Protein AF-A0A3B9IKW4-F1 (afdb_monomer)

Mean predicted aligned error: 6.4 Å

Structure (mmCIF, N/CA/C/O backbone):
data_AF-A0A3B9IKW4-F1
#
_entry.id   AF-A0A3B9IKW4-F1
#
loop_
_atom_site.group_PDB
_atom_site.id
_atom_site.type_symbol
_atom_site.label_atom_id
_atom_site.label_alt_id
_atom_site.label_comp_id
_atom_site.label_asym_id
_atom_site.label_entity_id
_atom_site.label_seq_id
_atom_site.pdbx_PDB_ins_code
_atom_site.Cartn_x
_atom_site.Cartn_y
_atom_site.Cartn_z
_atom_site.occupancy
_atom_site.B_iso_or_equiv
_atom_site.auth_seq_id
_atom_site.auth_comp_id
_atom_site.auth_asym_id
_atom_site.auth_atom_id
_atom_site.pdbx_PDB_model_num
ATOM 1 N N . MET A 1 1 ? -1.382 8.522 -14.557 1.00 82.38 1 MET A N 1
ATOM 2 C CA . MET A 1 1 ? -0.284 9.410 -15.016 1.00 82.38 1 MET A CA 1
ATOM 3 C C . MET A 1 1 ? 1.017 8.641 -15.189 1.00 82.38 1 MET A C 1
ATOM 5 O O . MET A 1 1 ? 1.505 8.602 -16.304 1.00 82.38 1 MET A O 1
ATOM 9 N N . VAL A 1 2 ? 1.542 7.977 -14.151 1.00 86.06 2 VAL A N 1
ATOM 10 C CA . VAL A 1 2 ? 2.792 7.195 -14.266 1.00 86.06 2 VAL A CA 1
ATOM 11 C C . VAL A 1 2 ? 2.681 6.074 -15.303 1.00 86.06 2 VAL A C 1
ATOM 13 O O . VAL A 1 2 ? 3.525 6.001 -16.183 1.00 86.06 2 VAL A O 1
ATOM 16 N N . THR A 1 3 ? 1.592 5.297 -15.309 1.00 85.44 3 THR A N 1
ATOM 17 C CA . THR A 1 3 ? 1.330 4.286 -16.355 1.00 85.44 3 THR A CA 1
ATOM 18 C C . THR A 1 3 ? 1.349 4.873 -17.770 1.00 85.44 3 THR A C 1
ATOM 20 O O . THR A 1 3 ? 1.893 4.260 -18.679 1.00 85.44 3 THR A O 1
ATOM 23 N N . ALA A 1 4 ? 0.823 6.090 -17.958 1.00 87.25 4 ALA A N 1
ATOM 24 C CA . ALA A 1 4 ? 0.865 6.775 -19.252 1.00 87.25 4 ALA A CA 1
ATOM 25 C C . ALA A 1 4 ? 2.285 7.213 -19.632 1.00 87.25 4 ALA A C 1
ATOM 27 O O . ALA A 1 4 ? 2.663 7.090 -20.790 1.00 87.25 4 ALA A O 1
ATOM 28 N N . ALA A 1 5 ? 3.076 7.692 -18.667 1.00 86.00 5 ALA A N 1
ATOM 29 C CA . ALA A 1 5 ? 4.479 8.026 -18.896 1.00 86.00 5 ALA A CA 1
ATOM 30 C C . ALA A 1 5 ? 5.294 6.779 -19.269 1.00 86.00 5 ALA A C 1
ATOM 32 O O . ALA A 1 5 ? 6.077 6.829 -20.210 1.00 86.00 5 ALA A O 1
ATOM 33 N N . VAL A 1 6 ? 5.060 5.652 -18.590 1.00 85.00 6 VAL A N 1
ATOM 34 C CA . VAL A 1 6 ? 5.672 4.358 -18.925 1.00 85.00 6 VAL A CA 1
ATOM 35 C C . VAL A 1 6 ? 5.287 3.924 -20.334 1.00 85.00 6 VAL A C 1
ATOM 37 O O . VAL A 1 6 ? 6.171 3.599 -21.115 1.00 85.00 6 VAL A O 1
ATOM 40 N N . LEU A 1 7 ? 4.001 3.989 -20.691 1.00 86.69 7 LEU A N 1
ATOM 41 C CA . LEU A 1 7 ? 3.537 3.669 -22.041 1.00 86.69 7 LEU A CA 1
ATOM 42 C C . LEU A 1 7 ? 4.181 4.578 -23.100 1.00 86.69 7 LEU A C 1
ATOM 44 O O . LEU A 1 7 ? 4.635 4.094 -24.130 1.00 86.69 7 LEU A O 1
ATOM 48 N N . ALA A 1 8 ? 4.259 5.886 -22.847 1.00 86.19 8 ALA A N 1
ATOM 49 C CA . ALA A 1 8 ? 4.902 6.824 -23.762 1.00 86.19 8 ALA A CA 1
ATOM 50 C C . ALA A 1 8 ? 6.393 6.504 -23.940 1.00 86.19 8 ALA A C 1
ATOM 52 O O . ALA A 1 8 ? 6.876 6.456 -25.066 1.00 86.19 8 ALA A O 1
ATOM 53 N N . LEU A 1 9 ? 7.115 6.229 -22.851 1.00 83.06 9 LEU A N 1
ATOM 54 C CA . LEU A 1 9 ? 8.520 5.823 -22.905 1.00 83.06 9 LEU A CA 1
ATOM 55 C C . LEU A 1 9 ? 8.708 4.490 -23.643 1.00 83.06 9 LEU A C 1
ATOM 57 O O . LEU A 1 9 ? 9.662 4.357 -24.402 1.00 83.06 9 LEU A O 1
ATOM 61 N N . ALA A 1 10 ? 7.785 3.540 -23.481 1.00 82.06 10 ALA A N 1
ATOM 62 C CA . ALA A 1 10 ? 7.791 2.268 -24.200 1.00 82.06 10 ALA A CA 1
ATOM 63 C C . ALA A 1 10 ? 7.685 2.454 -25.717 1.00 82.06 10 ALA A C 1
ATOM 65 O O . ALA A 1 10 ? 8.404 1.817 -26.480 1.00 82.06 10 ALA A O 1
ATOM 66 N N . VAL A 1 11 ? 6.791 3.350 -26.144 1.00 83.31 11 VAL A N 1
ATOM 67 C CA . VAL A 1 11 ? 6.547 3.651 -27.560 1.00 83.31 11 VAL A CA 1
ATOM 68 C C . VAL A 1 11 ? 7.689 4.476 -28.158 1.00 83.31 11 VAL A C 1
ATOM 70 O O . VAL A 1 11 ? 8.085 4.236 -29.295 1.00 83.31 11 VAL A O 1
ATOM 73 N N . LEU A 1 12 ? 8.229 5.441 -27.408 1.00 84.50 12 LEU A N 1
ATOM 74 C CA . LEU A 1 12 ? 9.268 6.361 -27.886 1.00 84.50 12 LEU A CA 1
ATOM 75 C C . LEU A 1 12 ? 10.684 5.771 -27.822 1.00 84.50 12 LEU A C 1
ATOM 77 O O . LEU A 1 12 ? 11.546 6.181 -28.595 1.00 84.50 12 LEU A O 1
ATOM 81 N N . ALA A 1 13 ? 10.937 4.830 -26.911 1.00 79.06 13 ALA A N 1
ATOM 82 C CA . ALA A 1 13 ? 12.242 4.205 -26.709 1.00 79.06 13 ALA A CA 1
ATOM 83 C C . ALA A 1 13 ? 12.118 2.676 -26.526 1.00 79.06 13 ALA A C 1
ATOM 85 O O . ALA A 1 13 ? 12.473 2.142 -25.469 1.00 79.06 13 ALA A O 1
ATOM 86 N N . PRO A 1 14 ? 11.649 1.940 -27.551 1.00 71.19 14 PRO A N 1
ATOM 87 C CA . PRO A 1 1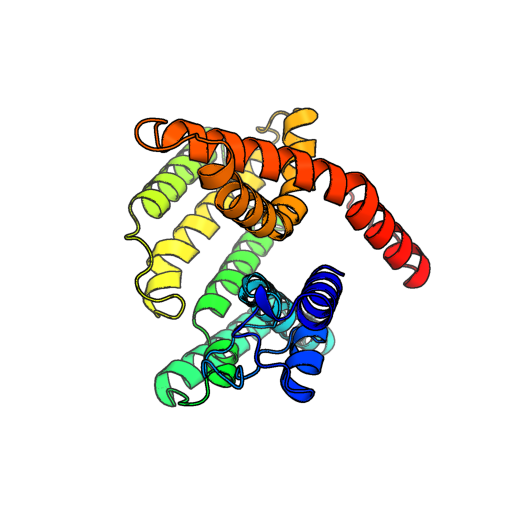4 ? 11.404 0.498 -27.454 1.00 71.19 14 PRO A CA 1
ATOM 88 C C . PRO A 1 14 ? 12.673 -0.319 -27.159 1.00 71.19 14 PRO A C 1
ATOM 90 O O . PRO A 1 14 ? 12.593 -1.382 -26.551 1.00 71.19 14 PRO A O 1
ATOM 93 N N . SER A 1 15 ? 13.858 0.197 -27.509 1.00 68.62 15 SER A N 1
ATOM 94 C CA . SER A 1 15 ? 15.160 -0.408 -27.183 1.00 68.62 15 SER A CA 1
ATOM 95 C C . SER A 1 15 ? 15.508 -0.397 -25.690 1.00 68.62 15 SER A C 1
ATOM 97 O O . SER A 1 15 ? 16.450 -1.057 -25.274 1.00 68.62 15 SER A O 1
ATOM 99 N N . ILE A 1 16 ? 14.780 0.357 -24.866 1.00 65.75 16 ILE A N 1
ATOM 100 C CA . ILE A 1 16 ? 14.952 0.366 -23.405 1.00 65.75 16 ILE A CA 1
ATOM 101 C C . ILE A 1 16 ? 13.947 -0.598 -22.748 1.00 65.75 16 ILE A C 1
ATOM 103 O O . ILE A 1 16 ? 14.174 -1.088 -21.642 1.00 65.75 16 ILE A O 1
ATOM 107 N N . PHE A 1 17 ? 12.854 -0.921 -23.445 1.00 62.94 17 PHE A N 1
ATOM 108 C CA . PHE A 1 17 ? 11.698 -1.646 -22.922 1.00 62.94 17 PHE A CA 1
ATOM 109 C C . PHE A 1 17 ? 11.370 -2.872 -23.780 1.00 62.94 17 PHE A C 1
ATOM 111 O O . PHE A 1 17 ? 10.277 -3.010 -24.320 1.00 62.94 17 PHE A O 1
ATOM 118 N N . HIS A 1 18 ? 12.338 -3.781 -23.888 1.00 55.22 18 HIS A N 1
ATOM 119 C CA . HIS A 1 18 ? 12.271 -4.968 -24.744 1.00 55.22 18 HIS A CA 1
ATOM 120 C C . HIS A 1 18 ? 11.181 -6.002 -24.380 1.00 55.22 18 HIS A C 1
ATOM 122 O O . HIS A 1 18 ? 10.967 -6.922 -25.161 1.00 55.22 18 HIS A O 1
ATOM 128 N N . THR A 1 19 ? 10.514 -5.884 -23.223 1.00 56.16 19 THR A N 1
ATOM 129 C CA . THR A 1 19 ? 9.519 -6.860 -22.721 1.00 56.16 19 THR A CA 1
ATOM 130 C C . THR A 1 19 ? 8.306 -6.194 -22.058 1.00 56.16 19 THR A C 1
ATOM 132 O O . THR A 1 19 ? 8.045 -6.371 -20.867 1.00 56.16 19 THR A O 1
ATOM 135 N N . MET A 1 20 ? 7.589 -5.331 -22.785 1.00 60.16 20 MET A N 1
ATOM 136 C CA . MET A 1 20 ? 6.419 -4.636 -22.221 1.00 60.16 20 MET A CA 1
ATOM 137 C C . MET A 1 20 ? 5.067 -5.247 -22.556 1.00 60.16 20 MET A C 1
ATOM 139 O O . MET A 1 20 ? 4.077 -4.822 -21.959 1.00 60.16 20 MET A O 1
ATOM 143 N N . GLY A 1 21 ? 4.989 -6.227 -23.461 1.00 61.44 21 GLY A N 1
ATOM 144 C CA . GLY A 1 21 ? 3.728 -6.895 -23.758 1.00 61.44 21 GLY A CA 1
ATOM 145 C C . GLY A 1 21 ? 2.612 -5.900 -24.062 1.00 61.44 21 GLY A C 1
ATOM 146 O O . GLY A 1 21 ? 1.602 -5.874 -23.352 1.00 61.44 21 GLY A O 1
ATOM 147 N N . LEU A 1 22 ? 2.837 -5.034 -25.059 1.00 75.88 22 LEU A N 1
ATOM 148 C CA . LEU A 1 22 ? 1.919 -3.964 -25.468 1.00 75.88 22 LEU A CA 1
ATOM 149 C C . LEU A 1 22 ? 0.706 -4.530 -26.224 1.00 75.88 22 LEU A C 1
ATOM 151 O O . LEU A 1 22 ? 0.474 -4.236 -27.392 1.00 75.88 22 LEU A O 1
ATOM 155 N N . ASP A 1 23 ? -0.065 -5.363 -25.537 1.00 86.94 23 ASP A N 1
ATOM 156 C CA . ASP A 1 23 ? -1.394 -5.787 -25.952 1.00 86.94 23 ASP A CA 1
ATOM 157 C C . ASP A 1 23 ? -2.440 -4.749 -25.513 1.00 86.94 23 ASP A C 1
ATOM 159 O O . ASP A 1 23 ? -2.375 -4.204 -24.407 1.00 86.94 23 ASP A O 1
ATOM 163 N N . ALA A 1 24 ? -3.429 -4.476 -26.367 1.00 88.81 24 ALA A N 1
ATOM 164 C CA . ALA A 1 24 ? -4.429 -3.442 -26.110 1.00 88.81 24 ALA A CA 1
ATOM 165 C C . ALA A 1 24 ? -5.286 -3.743 -24.867 1.00 88.81 24 ALA A C 1
ATOM 167 O O . ALA A 1 24 ? -5.601 -2.820 -24.109 1.00 88.81 24 ALA A O 1
ATOM 168 N N . ALA A 1 25 ? -5.631 -5.013 -24.623 1.00 91.56 25 ALA A N 1
ATOM 169 C CA . ALA A 1 25 ? -6.409 -5.399 -23.448 1.00 91.56 25 ALA A CA 1
ATOM 170 C C . ALA A 1 25 ? -5.574 -5.264 -22.169 1.00 91.56 25 ALA A C 1
ATOM 172 O O . ALA A 1 25 ? -6.050 -4.699 -21.183 1.00 91.56 25 ALA A O 1
ATOM 173 N N . HIS A 1 26 ? -4.305 -5.680 -22.202 1.00 91.12 26 HIS A N 1
ATOM 174 C CA . HIS A 1 26 ? -3.373 -5.487 -21.088 1.00 91.12 26 HIS A CA 1
ATOM 175 C C . HIS A 1 26 ? -3.138 -4.000 -20.757 1.00 91.12 26 HIS A C 1
ATOM 177 O O . HIS A 1 26 ? -3.134 -3.610 -19.583 1.00 91.12 26 HIS A O 1
ATOM 183 N N . VAL A 1 27 ? -3.002 -3.145 -21.777 1.00 91.75 27 VAL A N 1
ATOM 184 C CA . VAL A 1 27 ? -2.868 -1.690 -21.609 1.00 91.75 27 VAL A CA 1
ATOM 185 C C . VAL A 1 27 ? -4.129 -1.113 -20.967 1.00 91.75 27 VAL A C 1
ATOM 187 O O . VAL A 1 27 ? -4.037 -0.417 -19.955 1.00 91.75 27 VAL A O 1
ATOM 190 N N . ALA A 1 28 ? -5.308 -1.426 -21.511 1.00 93.56 28 ALA A N 1
ATOM 191 C CA . ALA A 1 28 ? -6.582 -0.945 -20.982 1.00 93.56 28 ALA A CA 1
ATOM 192 C C . ALA A 1 28 ? -6.797 -1.385 -19.524 1.00 93.56 28 ALA A C 1
ATOM 194 O O . ALA A 1 28 ? -7.126 -0.556 -18.673 1.00 93.56 28 ALA A O 1
ATOM 195 N N . ALA A 1 29 ? -6.528 -2.655 -19.212 1.00 93.25 29 ALA A N 1
ATOM 196 C CA . ALA A 1 29 ? -6.617 -3.183 -17.855 1.00 93.25 29 ALA A CA 1
ATOM 197 C C . ALA A 1 29 ? -5.649 -2.478 -16.891 1.00 93.25 29 ALA A C 1
ATOM 199 O O . ALA A 1 29 ? -6.038 -2.133 -15.776 1.00 93.25 29 ALA A O 1
ATOM 200 N N . SER A 1 30 ? -4.426 -2.167 -17.337 1.00 92.94 30 SER A N 1
ATOM 201 C CA . SER A 1 30 ? -3.438 -1.423 -16.543 1.00 92.94 30 SER A CA 1
ATOM 202 C C . SER A 1 30 ? -3.890 0.001 -16.199 1.00 92.94 30 SER A C 1
ATOM 204 O O . SER A 1 30 ? -3.566 0.506 -15.126 1.00 92.94 30 SER A O 1
ATOM 206 N N . PHE A 1 31 ? -4.638 0.668 -17.085 1.00 93.56 31 PHE A N 1
ATOM 207 C CA . PHE A 1 31 ? -5.240 1.976 -16.791 1.00 93.56 31 PHE A CA 1
ATOM 208 C C . PHE A 1 31 ? -6.473 1.877 -15.891 1.00 93.56 31 PHE A C 1
ATOM 210 O O . PHE A 1 31 ? -6.726 2.793 -15.110 1.00 93.56 31 PHE A O 1
ATOM 217 N N . ALA A 1 32 ? -7.219 0.777 -15.992 1.00 93.88 32 ALA A N 1
ATOM 218 C CA . ALA A 1 32 ? -8.374 0.489 -15.151 1.00 93.88 32 ALA A CA 1
ATOM 219 C C . ALA A 1 32 ? -8.002 -0.076 -13.765 1.00 93.88 32 ALA A C 1
ATOM 221 O O . ALA A 1 32 ? -8.894 -0.266 -12.943 1.00 93.88 32 ALA A O 1
ATOM 222 N N . PHE A 1 33 ? -6.711 -0.331 -13.505 1.00 93.56 33 PHE A N 1
ATOM 223 C CA . PHE A 1 33 ? -6.204 -1.031 -12.316 1.00 93.56 33 PHE A CA 1
ATOM 224 C C . PHE A 1 33 ? -6.838 -2.415 -12.105 1.00 93.56 33 PHE A C 1
ATOM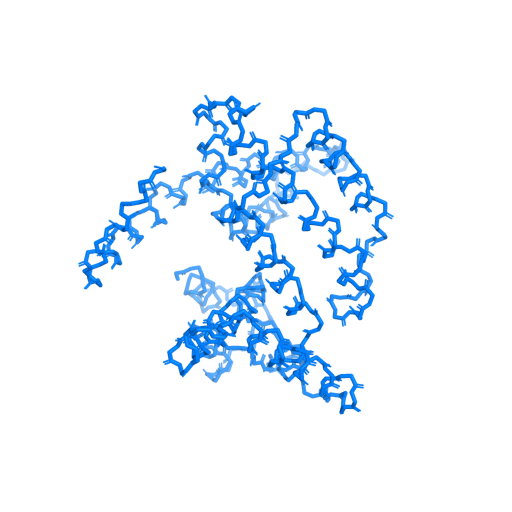 226 O O . PHE A 1 33 ? -7.080 -2.848 -10.980 1.00 93.56 33 PHE A O 1
ATOM 233 N N . LEU A 1 34 ? -7.126 -3.115 -13.203 1.00 93.75 34 LEU A N 1
ATOM 234 C CA . LEU A 1 34 ? -7.671 -4.466 -13.167 1.00 93.75 34 LEU A CA 1
ATOM 235 C C . LEU A 1 34 ? -6.529 -5.482 -13.285 1.00 93.75 34 LEU A C 1
ATOM 237 O O . LEU A 1 34 ? -5.725 -5.377 -14.218 1.00 93.75 34 LEU A O 1
ATOM 241 N N . PRO A 1 35 ? -6.451 -6.486 -12.390 1.00 92.50 35 PRO A N 1
ATOM 242 C CA . PRO A 1 35 ? -5.538 -7.604 -12.574 1.00 92.50 35 PRO A CA 1
ATOM 243 C C . PRO A 1 35 ? -5.796 -8.295 -13.916 1.00 92.50 35 PRO A C 1
ATOM 245 O O . PRO A 1 35 ? -6.899 -8.775 -14.182 1.00 92.50 35 PRO A O 1
ATOM 248 N N . TRP A 1 36 ? -4.766 -8.352 -14.758 1.00 93.38 36 TRP A N 1
ATOM 249 C CA . TRP A 1 36 ? -4.822 -8.940 -16.093 1.00 93.38 36 TRP A CA 1
ATOM 250 C C . TRP A 1 36 ? -3.552 -9.726 -16.376 1.00 93.38 36 TRP A C 1
ATOM 252 O O . TRP A 1 36 ? -2.484 -9.378 -15.877 1.00 93.38 36 TRP A O 1
ATOM 262 N N . THR A 1 37 ? -3.662 -10.787 -17.171 1.00 91.94 37 THR A N 1
ATOM 263 C CA . THR A 1 37 ? -2.509 -11.624 -17.508 1.00 91.94 37 THR A CA 1
ATOM 264 C C . THR A 1 37 ? -1.642 -10.907 -18.538 1.00 91.94 37 THR A C 1
ATOM 266 O O . THR A 1 37 ? -2.084 -10.619 -19.648 1.00 91.94 37 THR A O 1
ATOM 269 N N . HIS A 1 38 ? -0.402 -10.618 -18.162 1.00 89.69 38 HIS A N 1
ATOM 270 C CA . HIS A 1 38 ? 0.604 -10.013 -19.016 1.00 89.69 38 HIS A CA 1
ATOM 271 C C . HIS A 1 38 ? 0.921 -10.956 -20.189 1.00 89.69 38 HIS A C 1
ATOM 273 O O . HIS A 1 38 ? 1.265 -12.118 -19.947 1.00 89.69 38 HIS A O 1
ATOM 279 N N . PRO A 1 39 ? 0.874 -10.481 -21.446 1.00 87.19 39 PRO A N 1
ATOM 280 C CA . PRO A 1 39 ? 0.921 -11.353 -22.621 1.00 87.19 39 PRO A CA 1
ATOM 281 C C . PRO A 1 39 ? 2.269 -12.068 -22.797 1.00 87.19 39 PRO A C 1
ATOM 283 O O . PRO A 1 39 ? 2.296 -13.200 -23.259 1.00 87.19 39 PRO A O 1
ATOM 286 N N . GLU A 1 40 ? 3.382 -11.442 -22.399 1.00 85.81 40 GLU A N 1
ATOM 287 C CA . GLU A 1 40 ? 4.717 -12.053 -22.543 1.00 85.81 40 GLU A CA 1
ATOM 288 C C . GLU A 1 40 ? 5.164 -12.891 -21.336 1.00 85.81 40 GLU A C 1
ATOM 290 O O . GLU A 1 40 ? 5.735 -13.962 -21.501 1.00 85.81 40 GLU A O 1
ATOM 295 N N . THR A 1 41 ? 4.932 -12.414 -20.108 1.00 86.12 41 THR A N 1
ATOM 296 C CA . THR A 1 41 ? 5.450 -13.070 -18.896 1.00 86.12 41 THR A CA 1
ATOM 297 C C . THR A 1 41 ? 4.470 -14.068 -18.283 1.00 86.12 41 THR A C 1
ATOM 299 O O . THR A 1 41 ? 4.849 -14.821 -17.389 1.00 86.12 41 THR A O 1
ATOM 302 N N . GLY A 1 42 ? 3.193 -14.041 -18.685 1.00 87.25 42 GLY A N 1
ATOM 303 C CA . GLY A 1 42 ? 2.130 -14.841 -18.070 1.00 87.25 42 GLY A CA 1
ATOM 304 C C . GLY A 1 42 ? 1.836 -14.479 -16.607 1.00 87.25 42 GLY A C 1
ATOM 305 O O . GLY A 1 42 ? 1.058 -15.169 -15.951 1.00 87.25 42 GLY A O 1
ATOM 306 N N . THR A 1 43 ? 2.451 -13.419 -16.071 1.00 89.44 43 THR A N 1
ATOM 307 C CA . THR A 1 43 ? 2.193 -12.898 -14.719 1.00 89.44 43 THR A CA 1
ATOM 308 C C . THR A 1 43 ? 1.002 -11.938 -14.721 1.00 89.44 43 THR A C 1
ATOM 310 O O . THR A 1 43 ? 0.444 -11.653 -15.771 1.00 89.44 43 THR A O 1
ATOM 313 N N . ALA A 1 44 ? 0.593 -11.423 -13.561 1.00 91.00 44 ALA A N 1
ATOM 314 C CA . ALA A 1 44 ? -0.465 -10.409 -13.460 1.00 91.00 44 ALA A CA 1
ATOM 315 C C . ALA A 1 44 ? 0.081 -8.987 -13.225 1.00 91.00 44 ALA A C 1
ATOM 317 O O . ALA A 1 44 ? -0.564 -8.160 -12.576 1.00 91.00 44 ALA A O 1
ATOM 318 N N . LEU A 1 45 ? 1.314 -8.724 -13.672 1.00 90.94 45 LEU A N 1
ATOM 319 C CA . LEU A 1 45 ? 1.943 -7.415 -13.529 1.00 90.94 45 LEU A CA 1
ATOM 320 C C . LEU A 1 45 ? 1.347 -6.434 -14.549 1.00 90.94 45 LEU A C 1
ATOM 322 O O . LEU A 1 45 ? 1.345 -6.759 -15.735 1.00 90.94 45 LEU A O 1
ATOM 326 N N . PRO A 1 46 ? 0.887 -5.244 -14.123 1.00 91.62 46 PRO A N 1
ATOM 327 C CA . PRO A 1 46 ? 0.466 -4.204 -15.054 1.00 91.62 46 PRO A CA 1
ATOM 328 C C . PRO A 1 46 ? 1.676 -3.550 -15.739 1.00 91.62 46 PRO A C 1
ATOM 330 O O . PRO A 1 46 ? 2.816 -3.709 -15.296 1.00 91.62 46 PRO A O 1
ATOM 333 N N . LEU A 1 47 ? 1.419 -2.735 -16.771 1.00 89.88 47 LEU A N 1
ATOM 334 C CA . LEU A 1 47 ? 2.450 -2.014 -17.541 1.00 89.88 47 LEU A CA 1
ATOM 335 C C . LEU A 1 47 ? 3.487 -1.302 -16.662 1.00 89.88 47 LEU A C 1
ATOM 337 O O . LEU A 1 47 ? 4.691 -1.401 -16.882 1.00 89.88 47 LEU A O 1
ATOM 341 N N . PHE A 1 48 ? 3.020 -0.574 -15.648 1.00 89.88 48 PHE A N 1
ATOM 342 C CA . PHE A 1 48 ? 3.894 -0.086 -14.593 1.00 89.88 48 PHE A CA 1
ATOM 343 C C . PHE A 1 48 ? 3.941 -1.150 -13.505 1.00 89.88 48 PHE A C 1
ATOM 345 O O . PHE A 1 48 ? 3.006 -1.227 -12.720 1.00 89.88 48 PHE A O 1
ATOM 352 N N . GLN A 1 49 ? 5.004 -1.957 -13.455 1.00 87.38 49 GLN A N 1
ATOM 353 C CA . GLN A 1 49 ? 5.042 -3.176 -12.634 1.00 87.38 49 GLN A CA 1
ATOM 354 C C . GLN A 1 49 ? 4.674 -2.945 -11.163 1.00 87.38 49 GLN A C 1
ATOM 356 O O . GLN A 1 49 ? 3.912 -3.729 -10.611 1.00 87.38 49 GLN A O 1
ATOM 361 N N . LEU A 1 50 ? 5.124 -1.842 -10.545 1.00 87.56 50 LEU A N 1
ATOM 362 C CA . LEU A 1 50 ? 4.760 -1.453 -9.169 1.00 87.56 50 LEU A CA 1
ATOM 363 C C . LEU A 1 50 ? 3.251 -1.184 -8.981 1.00 87.56 50 LEU A C 1
ATOM 365 O O . LEU A 1 50 ? 2.749 -1.143 -7.865 1.00 87.56 50 LEU A O 1
ATOM 369 N N . GLY A 1 51 ? 2.485 -1.042 -10.056 1.00 89.06 51 GLY A N 1
ATOM 370 C CA . GLY A 1 51 ? 1.029 -0.950 -10.019 1.00 89.06 51 GLY A CA 1
ATOM 371 C C . GLY A 1 51 ? 0.332 -2.223 -9.535 1.00 89.06 51 GLY A C 1
ATOM 372 O O . GLY A 1 51 ? -0.861 -2.173 -9.262 1.00 89.06 51 GLY A O 1
ATOM 373 N N . TRP A 1 52 ? 1.035 -3.351 -9.384 1.00 91.00 52 TRP A N 1
ATOM 374 C CA . TRP A 1 52 ? 0.429 -4.603 -8.919 1.00 91.00 52 TRP A CA 1
ATOM 375 C C . TRP A 1 52 ? -0.262 -4.467 -7.548 1.00 91.00 52 TRP A C 1
ATOM 377 O O . TRP A 1 52 ? -1.350 -5.008 -7.363 1.00 91.00 52 TRP A O 1
ATOM 387 N N . SER A 1 53 ? 0.315 -3.712 -6.603 1.00 90.62 53 SER A N 1
ATOM 388 C CA . SER A 1 53 ? -0.324 -3.465 -5.302 1.00 90.62 53 SER A CA 1
ATOM 389 C C . SER A 1 53 ? -1.510 -2.508 -5.424 1.00 90.62 53 SER A C 1
ATOM 391 O O . SER A 1 53 ? -2.501 -2.678 -4.724 1.00 90.62 53 SER A O 1
ATOM 393 N N . LEU A 1 54 ? -1.450 -1.550 -6.357 1.00 92.06 54 LEU A N 1
ATOM 394 C CA . LEU A 1 54 ? -2.551 -0.624 -6.637 1.00 92.06 54 LEU A CA 1
ATOM 395 C C . LEU A 1 54 ? -3.767 -1.350 -7.224 1.00 92.06 54 LEU A C 1
ATOM 397 O O . LEU A 1 54 ? -4.897 -0.970 -6.929 1.00 92.06 54 LEU A O 1
ATOM 401 N N . ASN A 1 55 ? -3.551 -2.406 -8.014 1.00 94.12 55 ASN A N 1
ATOM 402 C CA . ASN A 1 55 ? -4.637 -3.265 -8.488 1.00 94.12 55 ASN A CA 1
ATOM 403 C C . ASN A 1 55 ? -5.368 -3.927 -7.309 1.00 94.12 55 ASN A C 1
ATOM 405 O O . ASN A 1 55 ? -6.593 -3.887 -7.259 1.00 94.12 55 ASN A O 1
ATOM 409 N N . LEU A 1 56 ? -4.624 -4.463 -6.331 1.00 93.75 56 LEU A N 1
ATOM 410 C CA . LEU A 1 56 ? -5.201 -5.032 -5.105 1.00 93.75 56 LEU A CA 1
ATOM 411 C C . LEU A 1 56 ? -5.929 -3.970 -4.263 1.00 93.75 56 LEU A C 1
ATOM 413 O O . LEU A 1 56 ? -6.993 -4.239 -3.710 1.00 93.75 56 LEU A O 1
ATOM 417 N N . GLU A 1 57 ? -5.381 -2.754 -4.177 1.00 94.50 57 GLU A N 1
ATOM 418 C CA . GLU A 1 57 ? -6.032 -1.636 -3.484 1.00 94.50 57 GLU A CA 1
ATOM 419 C C . GLU A 1 57 ? -7.369 -1.264 -4.135 1.00 94.50 57 GLU A C 1
ATOM 421 O O . GLU A 1 57 ? -8.374 -1.130 -3.434 1.00 94.50 57 GLU A O 1
ATOM 426 N N . LEU A 1 58 ? -7.412 -1.117 -5.465 1.00 95.56 58 LEU A N 1
ATOM 427 C CA . LEU A 1 58 ? -8.654 -0.801 -6.175 1.00 95.56 58 LEU A CA 1
ATOM 428 C C . LEU A 1 58 ? -9.657 -1.951 -6.114 1.00 95.56 58 LEU A C 1
ATOM 430 O O . LEU A 1 58 ? -10.842 -1.690 -5.914 1.00 95.56 58 LEU A O 1
ATOM 434 N N . GLU A 1 59 ? -9.206 -3.200 -6.223 1.00 94.94 59 GLU A N 1
ATOM 435 C CA . GLU A 1 59 ? -10.036 -4.383 -5.997 1.00 94.94 59 GLU A CA 1
ATOM 436 C C . GLU A 1 59 ? -10.712 -4.321 -4.620 1.00 94.94 59 GLU A C 1
ATOM 438 O O . GLU A 1 59 ? -11.942 -4.380 -4.524 1.00 94.94 59 GLU A O 1
ATOM 443 N N . PHE A 1 60 ? -9.930 -4.119 -3.556 1.00 95.94 60 PHE A N 1
ATOM 444 C CA . PHE A 1 60 ? -10.461 -3.987 -2.204 1.00 95.94 60 PHE A CA 1
ATOM 445 C C . PHE A 1 60 ? -11.435 -2.809 -2.079 1.00 95.94 60 PHE A C 1
ATOM 447 O O . PHE A 1 60 ? -12.507 -2.961 -1.490 1.00 95.94 60 PHE A O 1
ATOM 454 N N . TYR A 1 61 ? -11.105 -1.639 -2.633 1.00 95.38 61 TYR A N 1
ATOM 455 C CA . TYR A 1 61 ? -11.980 -0.469 -2.556 1.00 95.38 61 TYR A CA 1
ATOM 456 C C . TYR A 1 61 ? -13.297 -0.672 -3.295 1.00 95.38 61 TYR A C 1
ATOM 458 O O . TYR A 1 61 ? -14.334 -0.266 -2.773 1.00 95.38 61 TYR A O 1
ATOM 466 N N . LEU A 1 62 ? -13.287 -1.317 -4.462 1.00 95.69 62 LEU A N 1
ATOM 467 C CA . LEU A 1 62 ? -14.505 -1.649 -5.197 1.00 95.69 62 LEU A CA 1
ATOM 468 C C . LEU A 1 62 ? -15.358 -2.642 -4.405 1.00 95.69 62 LEU A C 1
ATOM 470 O O . LEU A 1 62 ? -16.545 -2.388 -4.199 1.00 95.69 62 LEU A O 1
ATOM 474 N N . LEU A 1 63 ? -14.759 -3.716 -3.882 1.00 96.06 63 LEU A N 1
ATOM 475 C CA . LEU A 1 63 ? -15.449 -4.686 -3.026 1.00 96.06 63 LEU A CA 1
ATOM 476 C C . LEU A 1 63 ? -16.063 -4.011 -1.794 1.00 96.06 63 LEU A C 1
ATOM 478 O O . LEU A 1 63 ? -17.250 -4.180 -1.511 1.00 96.06 63 LEU A O 1
ATOM 482 N N . PHE A 1 64 ? -15.280 -3.209 -1.072 1.00 96.69 64 PHE A N 1
ATOM 483 C CA . PHE A 1 64 ? -15.746 -2.500 0.114 1.00 96.69 64 PHE A CA 1
ATOM 484 C C . PHE A 1 64 ? -16.832 -1.472 -0.220 1.00 96.69 64 PHE A C 1
ATOM 486 O O . PHE A 1 64 ? -17.810 -1.374 0.518 1.00 96.69 64 PHE A O 1
ATOM 493 N N . ALA A 1 65 ? -16.710 -0.737 -1.328 1.00 96.56 65 ALA A N 1
ATOM 494 C CA . ALA A 1 65 ? -17.714 0.226 -1.772 1.00 96.56 65 ALA A CA 1
ATOM 495 C C . ALA A 1 65 ? -19.038 -0.456 -2.147 1.00 96.56 65 ALA A C 1
ATOM 497 O O . ALA A 1 65 ? -20.098 0.016 -1.735 1.00 96.56 65 ALA A O 1
ATOM 498 N N . LEU A 1 66 ? -18.991 -1.586 -2.859 1.00 97.06 66 LEU A N 1
ATOM 499 C CA . LEU A 1 66 ? -20.174 -2.386 -3.191 1.00 97.06 66 LEU A CA 1
ATOM 500 C C . LEU A 1 66 ? -20.853 -2.921 -1.927 1.00 97.06 66 LEU A C 1
ATOM 502 O O . LEU A 1 66 ? -22.061 -2.765 -1.750 1.00 97.06 66 LEU A O 1
ATOM 506 N N . VAL A 1 67 ? -20.076 -3.487 -1.002 1.00 97.12 67 VAL A N 1
ATOM 507 C CA . VAL A 1 67 ? -20.590 -3.954 0.290 1.00 97.12 67 VAL A CA 1
ATOM 508 C C . VAL A 1 67 ? -21.184 -2.800 1.100 1.00 97.12 67 VAL A C 1
ATOM 510 O O . VAL A 1 67 ? -22.240 -2.962 1.708 1.00 97.12 67 VAL A O 1
ATOM 513 N N . LEU A 1 68 ? -20.546 -1.630 1.111 1.00 95.56 68 LEU A N 1
ATOM 514 C CA . LEU A 1 68 ? -21.050 -0.443 1.796 1.00 95.56 68 LEU A CA 1
ATOM 515 C C . LEU A 1 68 ? -22.371 0.046 1.189 1.00 95.56 68 LEU A C 1
ATOM 517 O O . LEU A 1 68 ? -23.255 0.450 1.941 1.00 95.56 68 LEU A O 1
ATOM 521 N N . ALA A 1 69 ? -22.513 -0.006 -0.137 1.00 96.88 69 ALA A N 1
ATOM 522 C CA . ALA A 1 69 ? -23.726 0.400 -0.838 1.00 96.88 69 ALA A CA 1
ATOM 523 C C . ALA A 1 69 ? -24.907 -0.548 -0.567 1.00 96.88 69 ALA A C 1
ATOM 525 O O . ALA A 1 69 ? -26.029 -0.087 -0.376 1.00 96.88 69 ALA A O 1
ATOM 526 N N . VAL A 1 70 ? -24.659 -1.862 -0.516 1.00 97.19 70 VAL A N 1
ATOM 527 C CA . VAL A 1 70 ? -25.716 -2.882 -0.371 1.00 97.19 70 VAL A CA 1
ATOM 528 C C . VAL A 1 70 ? -26.011 -3.215 1.098 1.00 97.19 70 VAL A C 1
ATOM 530 O O . VAL A 1 70 ? -27.163 -3.402 1.480 1.00 97.19 70 VAL A O 1
ATOM 533 N N . LEU A 1 71 ? -24.981 -3.295 1.944 1.00 96.38 71 LEU A N 1
ATOM 534 C CA . LEU A 1 71 ? -25.052 -3.749 3.339 1.00 96.38 71 LEU A CA 1
ATOM 535 C C . LEU A 1 71 ? -24.378 -2.750 4.308 1.00 96.38 71 LEU A C 1
ATOM 537 O O . LEU A 1 71 ? -23.506 -3.144 5.092 1.00 96.38 71 LEU A O 1
ATOM 541 N N . PRO A 1 72 ? -24.789 -1.467 4.343 1.00 93.56 72 PRO A N 1
ATOM 542 C CA . PRO A 1 72 ? -24.076 -0.407 5.069 1.00 93.56 72 PRO A CA 1
ATOM 543 C C . PRO A 1 72 ? -23.888 -0.682 6.569 1.00 93.56 72 PRO A C 1
ATOM 545 O O . PRO A 1 72 ? -22.833 -0.368 7.134 1.00 93.56 72 PRO A O 1
ATOM 548 N N . SER A 1 73 ? -24.883 -1.303 7.213 1.00 93.25 73 SER A N 1
ATOM 549 C CA . SER A 1 73 ? -24.858 -1.651 8.644 1.00 93.25 73 SER A CA 1
ATOM 550 C C . SER A 1 73 ? -24.008 -2.882 8.960 1.00 93.25 73 SER A C 1
ATOM 552 O O . SER A 1 73 ? -23.575 -3.051 10.095 1.00 93.25 73 SER A O 1
ATOM 554 N N . ARG A 1 74 ? -23.754 -3.747 7.971 1.00 93.81 74 ARG A N 1
ATOM 555 C CA . ARG A 1 74 ? -22.947 -4.971 8.117 1.00 93.81 74 ARG A CA 1
ATOM 556 C C . ARG A 1 74 ? -21.621 -4.882 7.370 1.00 93.81 74 ARG A C 1
ATOM 558 O O . ARG A 1 74 ? -20.934 -5.890 7.263 1.00 93.81 74 ARG A O 1
ATOM 565 N N . ARG A 1 75 ? -21.246 -3.688 6.896 1.00 94.31 75 ARG A N 1
ATOM 566 C CA . ARG A 1 75 ? -20.136 -3.472 5.961 1.00 94.31 75 ARG A CA 1
ATOM 567 C C . ARG A 1 75 ? -18.847 -4.193 6.347 1.00 94.31 75 ARG A C 1
ATOM 569 O O . ARG A 1 75 ? -18.252 -4.852 5.516 1.00 94.31 75 ARG A O 1
ATOM 576 N N . VAL A 1 76 ? -18.460 -4.147 7.624 1.00 94.69 76 VAL A N 1
ATOM 577 C CA . VAL A 1 76 ? -17.235 -4.808 8.093 1.00 94.69 76 VAL A CA 1
ATOM 578 C C . VAL A 1 76 ? -17.362 -6.327 7.990 1.00 94.69 76 VAL A C 1
ATOM 580 O O . VAL A 1 76 ? -16.556 -6.958 7.318 1.00 94.69 76 VAL A O 1
ATOM 583 N N . GLY A 1 77 ? -18.393 -6.914 8.607 1.00 96.25 77 GLY A N 1
ATOM 584 C CA . GLY A 1 77 ? -18.591 -8.367 8.600 1.00 96.25 77 GLY A CA 1
ATOM 585 C C . GLY A 1 77 ? -18.853 -8.933 7.202 1.00 96.25 77 GLY A C 1
ATOM 586 O O . GLY A 1 77 ? -18.354 -10.004 6.868 1.00 96.25 77 GLY A O 1
ATOM 587 N N . ALA A 1 78 ? -19.582 -8.199 6.360 1.00 97.12 78 ALA A N 1
ATOM 588 C CA . ALA A 1 78 ? -19.836 -8.582 4.977 1.00 97.12 78 ALA A CA 1
ATOM 589 C C . ALA A 1 78 ? -18.549 -8.552 4.137 1.00 97.12 78 ALA A C 1
ATOM 591 O O . ALA A 1 78 ? -18.269 -9.536 3.459 1.00 97.12 78 ALA A O 1
ATOM 592 N N . THR A 1 79 ? -17.719 -7.505 4.235 1.00 97.56 79 THR A N 1
ATOM 593 C CA . THR A 1 79 ? -16.428 -7.465 3.525 1.00 97.56 79 THR A CA 1
ATOM 594 C C . THR A 1 79 ? -15.495 -8.577 3.994 1.00 97.56 79 THR A C 1
ATOM 596 O O . THR A 1 79 ? -14.911 -9.255 3.157 1.00 97.56 79 THR A O 1
ATOM 599 N N . VAL A 1 80 ? -15.400 -8.821 5.308 1.00 97.19 80 VAL A N 1
ATOM 600 C CA . VAL A 1 80 ? -14.616 -9.942 5.864 1.00 97.19 80 VAL A CA 1
ATOM 601 C C . VAL A 1 80 ? -15.074 -11.269 5.257 1.00 97.19 80 VAL A C 1
ATOM 603 O O . VAL A 1 80 ? -14.245 -12.070 4.841 1.00 97.19 80 VAL A O 1
ATOM 606 N N . THR A 1 81 ? -16.389 -11.484 5.171 1.00 97.50 81 THR A N 1
ATOM 607 C CA . THR A 1 81 ? -16.973 -12.721 4.635 1.00 97.50 81 THR A CA 1
ATOM 608 C C . THR A 1 81 ? -16.677 -12.887 3.146 1.00 97.50 81 THR A C 1
ATOM 610 O O . THR A 1 81 ? -16.277 -13.966 2.719 1.00 97.50 81 THR A O 1
AT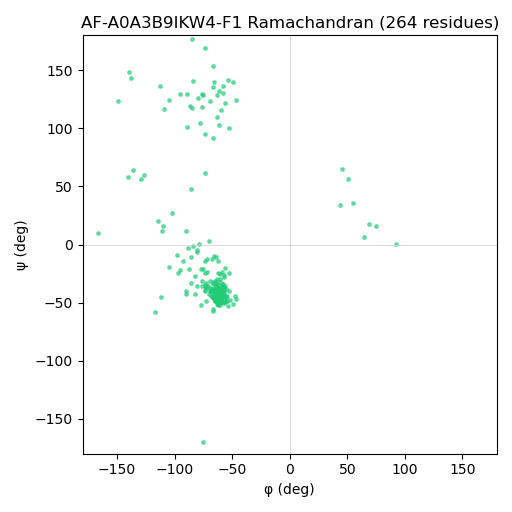OM 613 N N . VAL A 1 82 ? -16.832 -11.821 2.355 1.00 97.62 82 VAL A N 1
ATOM 614 C CA . VAL A 1 82 ? -16.539 -11.835 0.914 1.00 97.62 82 VAL A CA 1
ATOM 615 C C . VAL A 1 82 ? -15.058 -12.109 0.667 1.00 97.62 82 VAL A C 1
ATOM 617 O O . VAL A 1 82 ? -14.732 -13.005 -0.105 1.00 97.62 82 VAL A O 1
ATOM 620 N N . VAL A 1 83 ? -14.163 -11.401 1.361 1.00 97.25 83 VAL A N 1
ATOM 621 C CA . VAL A 1 83 ? -12.713 -11.607 1.237 1.00 97.25 83 VAL A CA 1
ATOM 622 C C . VAL A 1 83 ? -12.320 -13.022 1.657 1.00 97.25 83 VAL A C 1
ATOM 624 O O . VAL A 1 83 ? -11.584 -13.685 0.933 1.00 97.25 83 VAL A O 1
ATOM 627 N N . ALA A 1 84 ? -12.844 -13.526 2.778 1.00 96.50 84 ALA A N 1
ATOM 628 C CA . ALA A 1 84 ? -12.591 -1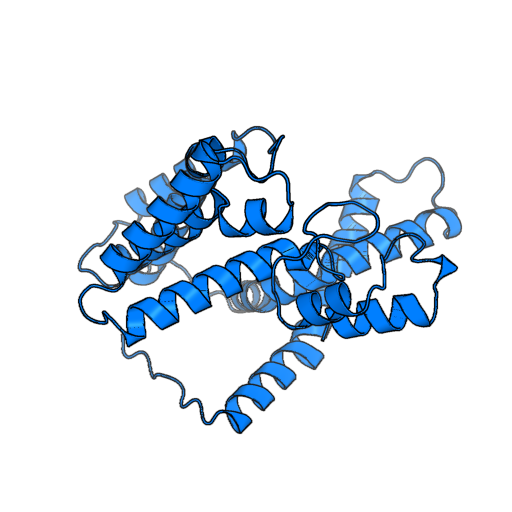4.899 3.208 1.00 96.50 84 ALA A CA 1
ATOM 629 C C . ALA A 1 84 ? -13.063 -15.921 2.160 1.00 96.50 84 ALA A C 1
ATOM 631 O O . ALA A 1 84 ? -12.351 -16.884 1.887 1.00 96.50 84 ALA A O 1
ATOM 632 N N . GLY A 1 85 ? -14.222 -15.689 1.535 1.00 97.69 85 GLY A N 1
ATOM 633 C CA . GLY A 1 85 ? -14.734 -16.512 0.441 1.00 97.69 85 GLY A CA 1
ATOM 634 C C . GLY A 1 85 ? -13.841 -16.489 -0.801 1.00 97.69 85 GLY A C 1
ATOM 635 O O . GLY A 1 85 ? -13.549 -17.548 -1.351 1.00 97.69 85 GLY A O 1
ATOM 636 N N . LEU A 1 86 ? -13.357 -15.312 -1.213 1.00 96.94 86 LEU A N 1
ATOM 637 C CA . LEU A 1 86 ? -12.431 -15.163 -2.344 1.00 96.94 86 LEU A CA 1
ATOM 638 C C . LEU A 1 86 ? -11.109 -15.891 -2.087 1.00 96.94 86 LEU A C 1
ATOM 640 O O . LEU A 1 86 ? -10.663 -16.671 -2.925 1.00 96.94 86 LEU A O 1
ATOM 644 N N . VAL A 1 87 ? -10.511 -15.694 -0.911 1.00 96.00 87 VAL A N 1
ATOM 645 C CA . VAL A 1 87 ? -9.259 -16.365 -0.534 1.00 96.00 87 VAL A CA 1
ATOM 646 C C . VAL A 1 87 ? -9.460 -17.879 -0.458 1.00 96.00 87 VAL A C 1
ATOM 648 O O . VAL A 1 87 ? -8.658 -18.631 -1.008 1.00 96.00 87 VAL A O 1
ATOM 651 N N . ALA A 1 88 ? -10.554 -18.350 0.151 1.00 96.19 88 ALA A N 1
ATOM 652 C CA . ALA A 1 88 ? -10.881 -19.774 0.189 1.00 96.19 88 ALA A CA 1
ATOM 653 C C . ALA A 1 88 ? -11.051 -20.358 -1.222 1.00 96.19 88 ALA A C 1
ATOM 655 O O . ALA A 1 88 ? -10.507 -21.424 -1.507 1.00 96.19 88 ALA A O 1
ATOM 656 N N . ALA A 1 89 ? -11.729 -19.646 -2.128 1.00 96.50 89 ALA A N 1
ATOM 657 C CA . ALA A 1 89 ? -11.852 -20.050 -3.525 1.00 96.50 89 ALA A CA 1
ATOM 658 C C . ALA A 1 89 ? -10.476 -20.158 -4.207 1.00 96.50 89 ALA A C 1
ATOM 660 O O . ALA A 1 89 ? -10.207 -21.155 -4.873 1.00 96.50 89 ALA A O 1
ATOM 661 N N . GLY A 1 90 ? -9.571 -19.202 -3.981 1.00 94.50 90 GLY A N 1
ATOM 662 C CA . GLY A 1 90 ? -8.197 -19.259 -4.491 1.00 94.50 90 GLY A CA 1
ATOM 663 C C . GLY A 1 90 ? -7.417 -20.481 -4.007 1.00 94.50 90 GLY A C 1
ATOM 664 O O . GLY A 1 90 ? -6.712 -21.117 -4.789 1.00 94.50 90 GLY A O 1
ATOM 665 N N . LEU A 1 91 ? -7.577 -20.849 -2.735 1.00 92.38 91 LEU A N 1
ATOM 666 C CA . LEU A 1 91 ? -6.908 -22.008 -2.135 1.00 92.38 91 LEU A CA 1
ATOM 667 C C . LEU A 1 91 ? -7.479 -23.351 -2.615 1.00 92.38 91 LEU A C 1
ATOM 669 O O . LEU A 1 91 ? -6.716 -24.308 -2.773 1.00 92.38 91 LEU A O 1
ATOM 673 N N . ILE A 1 92 ? -8.797 -23.420 -2.829 1.00 95.44 92 ILE A N 1
ATOM 674 C CA . ILE A 1 92 ? -9.513 -24.629 -3.265 1.00 95.44 92 ILE A CA 1
ATOM 675 C C . ILE A 1 92 ? -9.307 -24.866 -4.761 1.00 95.44 92 ILE A C 1
ATOM 677 O O . ILE A 1 92 ? -8.908 -25.958 -5.159 1.00 95.44 92 ILE A O 1
ATOM 681 N N . PHE A 1 93 ? -9.573 -23.852 -5.586 1.00 94.81 93 PHE A N 1
ATOM 682 C CA . PHE A 1 93 ? -9.573 -23.987 -7.043 1.00 94.81 93 PHE A CA 1
ATOM 683 C C . PHE A 1 93 ? -8.198 -23.771 -7.675 1.00 94.81 93 PHE A C 1
ATOM 685 O O . PHE A 1 93 ? -7.991 -24.236 -8.789 1.00 94.81 93 PHE A O 1
ATOM 692 N N . ARG A 1 94 ? -7.269 -23.092 -6.981 1.00 91.75 94 ARG A N 1
ATOM 693 C CA . ARG A 1 94 ? -5.876 -22.862 -7.411 1.00 91.75 94 ARG A CA 1
ATOM 694 C C . ARG A 1 94 ? -5.774 -22.423 -8.877 1.00 91.75 94 ARG A C 1
ATOM 696 O O . ARG A 1 94 ? -5.236 -23.160 -9.697 1.00 91.75 94 ARG A O 1
ATOM 703 N N . PRO A 1 95 ? -6.297 -21.237 -9.227 1.00 90.69 95 PRO A N 1
ATOM 704 C CA . PRO A 1 95 ? -6.438 -20.853 -10.622 1.00 90.69 95 PRO A CA 1
ATOM 705 C C . PRO A 1 95 ? -5.092 -20.788 -11.361 1.00 90.69 95 PRO A C 1
ATOM 707 O O . PRO A 1 95 ? -4.139 -20.127 -10.926 1.00 90.69 95 PRO A O 1
ATOM 710 N N . ASP A 1 96 ? -5.054 -21.404 -12.543 1.00 89.50 96 ASP A N 1
ATOM 711 C CA . ASP A 1 96 ? -3.886 -21.391 -13.434 1.00 89.50 96 ASP A CA 1
ATOM 712 C C . ASP A 1 96 ? -3.667 -20.024 -14.099 1.00 89.50 96 ASP A C 1
ATOM 714 O O . ASP A 1 96 ? -2.541 -19.649 -14.439 1.00 89.50 96 ASP A O 1
ATOM 718 N N . VAL A 1 97 ? -4.728 -19.222 -14.216 1.00 91.81 97 VAL A N 1
ATOM 719 C CA . VAL A 1 97 ? -4.672 -17.869 -14.778 1.00 91.81 97 VAL A CA 1
ATOM 720 C C . VAL A 1 97 ? -4.156 -16.880 -13.732 1.00 91.81 97 VAL A C 1
ATOM 722 O O . VAL A 1 97 ? -4.717 -16.753 -12.641 1.00 91.81 97 VAL A O 1
ATOM 725 N N . ALA A 1 98 ? -3.108 -16.126 -14.078 1.00 90.88 98 ALA A N 1
ATOM 726 C CA . ALA A 1 98 ? -2.453 -15.200 -13.154 1.00 90.88 98 ALA A CA 1
ATOM 727 C C . ALA A 1 98 ? -3.376 -14.102 -12.629 1.00 90.88 98 ALA A C 1
ATOM 729 O O . ALA A 1 98 ? -3.322 -13.795 -11.441 1.00 90.88 98 ALA A O 1
ATOM 730 N N . ALA A 1 99 ? -4.240 -13.548 -13.484 1.00 91.88 99 ALA A N 1
ATOM 731 C CA . ALA A 1 99 ? -5.225 -12.556 -13.068 1.00 91.88 99 ALA A CA 1
ATOM 732 C C . ALA A 1 99 ? -6.088 -13.075 -11.907 1.00 91.88 99 ALA A C 1
ATOM 734 O O . ALA A 1 99 ? -6.200 -12.412 -10.879 1.00 91.88 99 ALA A O 1
ATOM 735 N N . PHE A 1 100 ? -6.632 -14.291 -12.022 1.00 93.44 100 PHE A N 1
ATOM 736 C CA . PHE A 1 100 ? -7.469 -14.879 -10.975 1.00 93.44 100 PHE A CA 1
ATOM 737 C C . PHE A 1 100 ? -6.704 -15.153 -9.680 1.00 93.44 100 PHE A C 1
ATOM 739 O O . PHE A 1 100 ? -7.281 -14.987 -8.612 1.00 93.44 100 PHE A O 1
ATOM 746 N N . ARG A 1 101 ? -5.402 -15.471 -9.739 1.00 91.94 101 ARG A N 1
ATOM 747 C CA . ARG A 1 101 ? -4.575 -15.575 -8.522 1.00 91.94 101 ARG A CA 1
ATOM 748 C C . ARG A 1 101 ? -4.503 -14.266 -7.737 1.00 91.94 101 ARG A C 1
ATOM 750 O O . ARG A 1 101 ? -4.407 -14.316 -6.515 1.00 91.94 101 ARG A O 1
ATOM 757 N N . VAL A 1 102 ? -4.550 -13.118 -8.416 1.00 91.94 102 VAL A N 1
ATOM 758 C CA . VAL A 1 102 ? -4.598 -11.804 -7.757 1.00 91.94 102 VAL A CA 1
ATOM 759 C C . VAL A 1 102 ? -5.971 -11.574 -7.126 1.00 91.94 102 VAL A C 1
ATOM 761 O O . VAL A 1 102 ? -6.021 -11.292 -5.934 1.00 91.94 102 VAL A O 1
ATOM 764 N N . TRP A 1 103 ? -7.054 -11.817 -7.875 1.00 93.50 103 TRP A N 1
ATOM 765 C CA . TRP A 1 103 ? -8.443 -11.672 -7.398 1.00 93.50 103 TRP A CA 1
ATOM 766 C C . TRP A 1 103 ? -8.799 -12.550 -6.187 1.00 93.50 103 TRP A C 1
ATOM 768 O O . TRP A 1 103 ? -9.750 -12.294 -5.454 1.00 93.50 103 TRP A O 1
ATOM 778 N N . THR A 1 104 ? -8.068 -13.644 -5.990 1.00 95.19 104 THR A N 1
ATOM 779 C CA . THR A 1 104 ? -8.254 -14.557 -4.854 1.00 95.19 104 THR A CA 1
ATOM 780 C C . THR A 1 104 ? -7.049 -14.560 -3.914 1.00 95.19 104 THR A C 1
ATOM 782 O O . THR A 1 104 ? -6.819 -15.530 -3.191 1.00 95.19 104 THR A O 1
ATOM 785 N N . SER A 1 105 ? -6.221 -13.516 -3.968 1.00 92.50 105 SER A N 1
ATOM 786 C CA . SER A 1 105 ? -4.945 -13.458 -3.260 1.00 92.50 105 SER A CA 1
ATOM 787 C C . SER A 1 105 ? -5.132 -13.417 -1.739 1.00 92.50 105 SER A C 1
ATOM 789 O O . SER A 1 105 ? -5.903 -12.589 -1.244 1.00 92.50 105 SER A O 1
ATOM 791 N N . PRO A 1 106 ? -4.349 -14.191 -0.958 1.00 93.00 106 PRO A N 1
ATOM 792 C CA . PRO A 1 106 ? -4.305 -14.057 0.499 1.00 93.00 106 PRO A CA 1
ATOM 793 C C . PRO A 1 106 ? -3.943 -12.648 0.994 1.00 93.00 106 PRO A C 1
ATOM 795 O O . PRO A 1 106 ? -4.275 -12.306 2.124 1.00 93.00 106 PRO A O 1
ATOM 798 N N . ILE A 1 107 ? -3.324 -11.800 0.159 1.00 93.19 107 ILE A N 1
ATOM 799 C CA . ILE A 1 107 ? -3.018 -10.396 0.497 1.00 93.19 107 ILE A CA 1
ATOM 800 C C . ILE A 1 107 ? -4.293 -9.596 0.802 1.00 93.19 107 ILE A C 1
ATOM 802 O O . ILE A 1 107 ? -4.243 -8.644 1.577 1.00 93.19 107 ILE A O 1
ATOM 806 N N . LEU A 1 108 ? -5.457 -9.991 0.274 1.00 95.19 108 LEU A N 1
ATOM 807 C CA . LEU A 1 108 ? -6.733 -9.351 0.610 1.00 95.19 108 LEU A CA 1
ATOM 808 C C . LEU A 1 108 ? -7.019 -9.374 2.126 1.00 95.19 108 LEU A C 1
ATOM 810 O O . LEU A 1 108 ? -7.685 -8.479 2.649 1.00 95.19 108 LEU A O 1
ATOM 814 N N . VAL A 1 109 ? -6.467 -10.352 2.854 1.00 95.69 109 VAL A N 1
ATOM 815 C CA . VAL A 1 109 ? -6.557 -10.429 4.320 1.00 95.69 109 VAL A CA 1
ATOM 816 C C . VAL A 1 109 ? -5.843 -9.251 4.993 1.00 95.69 109 VAL A C 1
ATOM 818 O O . VAL A 1 109 ? -6.337 -8.751 6.002 1.00 95.69 109 VAL A O 1
ATOM 821 N N . ASP A 1 110 ? -4.750 -8.735 4.424 1.00 95.38 110 ASP A N 1
ATOM 822 C CA . ASP A 1 110 ? -4.016 -7.586 4.977 1.00 95.38 110 ASP A CA 1
ATOM 823 C C . ASP A 1 110 ? -4.908 -6.327 5.009 1.00 95.38 110 ASP A C 1
ATOM 825 O O . ASP A 1 110 ? -4.896 -5.561 5.977 1.00 95.38 110 ASP A O 1
ATOM 829 N N . PHE A 1 111 ? -5.771 -6.153 4.002 1.00 96.06 111 PHE A N 1
ATOM 830 C CA . PHE A 1 111 ? -6.762 -5.074 3.975 1.00 96.06 111 PHE A CA 1
ATOM 831 C C . PHE A 1 111 ? -7.840 -5.256 5.047 1.00 96.06 111 PHE A C 1
ATOM 833 O O . PHE A 1 111 ? -8.233 -4.292 5.710 1.00 96.06 111 PHE A O 1
ATOM 840 N N . VAL A 1 112 ? -8.283 -6.496 5.276 1.00 97.06 112 VAL A N 1
ATOM 841 C CA . VAL A 1 112 ? -9.214 -6.825 6.365 1.00 97.06 112 VAL A CA 1
ATOM 842 C C . VAL A 1 112 ? -8.590 -6.527 7.730 1.00 97.06 112 VAL A C 1
ATOM 844 O O . VAL A 1 112 ? -9.257 -5.940 8.585 1.00 97.06 112 VAL A O 1
ATOM 847 N N . LEU A 1 113 ? -7.310 -6.843 7.940 1.00 97.44 113 LEU A N 1
ATOM 848 C CA . LEU A 1 113 ? -6.588 -6.456 9.156 1.00 97.44 113 LEU A CA 1
ATOM 849 C C . LEU A 1 113 ? -6.571 -4.928 9.324 1.00 97.44 113 LEU A C 1
ATOM 851 O O . LEU A 1 113 ? -6.846 -4.427 10.415 1.00 97.44 113 LEU A O 1
ATOM 855 N N . GLY A 1 114 ? -6.361 -4.176 8.240 1.00 97.06 114 GLY A N 1
ATOM 856 C CA . GLY A 1 114 ? -6.506 -2.717 8.230 1.00 97.06 114 GLY A CA 1
ATOM 857 C C . GLY A 1 114 ? -7.903 -2.240 8.656 1.00 97.06 114 GLY A C 1
ATOM 858 O O . GLY A 1 114 ? -8.025 -1.302 9.447 1.00 97.06 114 GLY A O 1
ATOM 859 N N . MET A 1 115 ? -8.970 -2.917 8.217 1.00 96.75 115 MET A N 1
ATOM 860 C CA . MET A 1 115 ? -10.340 -2.624 8.663 1.00 96.75 115 MET A CA 1
ATOM 861 C C . MET A 1 115 ? -10.535 -2.888 10.159 1.00 96.75 115 MET A C 1
ATOM 863 O O . MET A 1 115 ? -11.200 -2.101 10.834 1.00 96.75 115 MET A O 1
ATOM 867 N N . VAL A 1 116 ? -9.950 -3.961 10.698 1.00 95.81 116 VAL A N 1
ATOM 868 C CA . VAL A 1 116 ? -9.983 -4.257 12.140 1.00 95.81 116 VAL A CA 1
ATOM 869 C C . VAL A 1 116 ? -9.287 -3.147 12.929 1.00 95.81 116 VAL A C 1
ATOM 871 O O . VAL A 1 116 ? -9.846 -2.653 13.912 1.00 95.81 116 VAL A O 1
ATOM 874 N N . VAL A 1 117 ? -8.121 -2.683 12.464 1.00 98.00 117 VAL A N 1
ATOM 875 C CA . VAL A 1 117 ? -7.427 -1.529 13.058 1.00 98.00 117 VAL A CA 1
ATOM 876 C C . VAL A 1 117 ? -8.303 -0.276 13.005 1.00 98.00 117 VAL A C 1
ATOM 878 O O . VAL A 1 117 ? -8.403 0.440 14.001 1.00 98.00 117 VAL A O 1
ATOM 881 N N . ALA A 1 118 ? -8.999 -0.027 11.893 1.00 96.38 118 ALA A N 1
ATOM 882 C CA . ALA A 1 118 ? -9.917 1.103 11.772 1.00 96.38 118 ALA A CA 1
ATOM 883 C C . ALA A 1 118 ? -11.099 1.011 12.757 1.00 96.38 118 ALA A C 1
ATOM 885 O O . ALA A 1 118 ? -11.457 2.012 13.377 1.00 96.38 118 ALA A O 1
ATOM 886 N N . VAL A 1 119 ? -11.684 -0.175 12.962 1.00 95.94 119 VAL A N 1
ATOM 887 C CA . VAL A 1 119 ? -12.747 -0.392 13.963 1.00 95.94 119 VAL A CA 1
ATOM 888 C C . VAL A 1 119 ? -12.231 -0.120 15.375 1.00 95.94 119 VAL A C 1
ATOM 890 O O . VAL A 1 119 ? -12.888 0.591 16.138 1.00 95.94 119 VAL A O 1
ATOM 893 N N . ALA A 1 120 ? -11.040 -0.618 15.716 1.00 96.31 120 ALA A N 1
ATOM 894 C CA . ALA A 1 120 ? -10.395 -0.319 16.991 1.00 96.31 120 ALA A CA 1
ATOM 895 C C . ALA A 1 120 ? -10.145 1.192 17.154 1.00 96.31 120 ALA A C 1
ATOM 897 O O . ALA A 1 120 ? -10.429 1.761 18.212 1.00 96.31 120 ALA A O 1
ATOM 898 N N . PHE A 1 121 ? -9.691 1.857 16.086 1.00 97.06 121 PHE A N 1
ATOM 899 C CA . PHE A 1 121 ? -9.419 3.290 16.080 1.00 97.06 121 PHE A CA 1
ATOM 900 C C . PHE A 1 121 ? -10.669 4.140 16.277 1.00 97.06 121 PHE A C 1
ATOM 902 O O . PHE A 1 121 ? -10.641 5.081 17.070 1.00 97.06 121 PHE A O 1
ATOM 909 N N . LEU A 1 122 ? -11.766 3.810 15.603 1.00 95.62 122 LEU A N 1
ATOM 910 C CA . LEU A 1 122 ? -13.041 4.521 15.732 1.00 95.62 122 LEU A CA 1
ATOM 911 C C . LEU A 1 122 ? -13.774 4.177 17.035 1.00 95.62 122 LEU A C 1
ATOM 913 O O . LEU A 1 122 ? -14.620 4.941 17.496 1.00 95.62 122 LEU A O 1
ATOM 917 N N . GLY A 1 123 ? -13.447 3.037 17.641 1.00 93.69 123 GLY A N 1
ATOM 918 C CA . GLY A 1 123 ? -13.998 2.604 18.912 1.00 93.69 123 GLY A CA 1
ATOM 919 C C . GLY A 1 123 ? -13.435 3.345 20.130 1.00 93.69 123 GLY A C 1
ATOM 920 O O . GLY A 1 123 ? -12.701 4.338 20.059 1.00 93.69 123 GLY A O 1
ATOM 921 N N . ARG A 1 124 ? -13.776 2.806 21.305 1.00 92.94 124 ARG A N 1
ATOM 922 C CA . ARG A 1 124 ? -13.337 3.327 22.610 1.00 92.94 124 ARG A CA 1
ATOM 923 C C . ARG A 1 124 ? -11.956 2.826 23.038 1.00 92.94 124 ARG A C 1
ATOM 925 O O . ARG A 1 124 ? -11.487 3.222 24.102 1.00 92.94 124 ARG A O 1
ATOM 932 N N . MET A 1 125 ? -11.311 1.980 22.232 1.00 94.88 125 MET A N 1
ATOM 933 C CA . MET A 1 125 ? -9.974 1.479 22.529 1.00 94.88 125 MET A CA 1
ATOM 934 C C . MET A 1 125 ? -8.995 2.649 22.680 1.00 94.88 125 MET A C 1
ATOM 936 O O . MET A 1 125 ? -9.012 3.618 21.909 1.00 94.88 125 MET A O 1
ATOM 940 N N . ARG A 1 126 ? -8.158 2.550 23.712 1.00 93.81 126 ARG A N 1
ATOM 941 C CA . ARG A 1 126 ? -7.049 3.456 23.998 1.00 93.81 126 ARG A CA 1
ATOM 942 C C . ARG A 1 126 ? -5.850 2.623 24.421 1.00 93.81 126 ARG A C 1
ATOM 944 O O . ARG A 1 126 ? -6.007 1.632 25.128 1.00 93.81 126 ARG A O 1
ATOM 951 N N . LEU A 1 127 ? -4.667 3.053 24.008 1.00 94.75 127 LEU A N 1
ATOM 952 C CA . LEU A 1 127 ? -3.401 2.480 24.446 1.00 94.75 127 LEU A CA 1
ATOM 953 C C . LEU A 1 127 ? -2.660 3.507 25.291 1.00 94.75 127 LEU A C 1
ATOM 955 O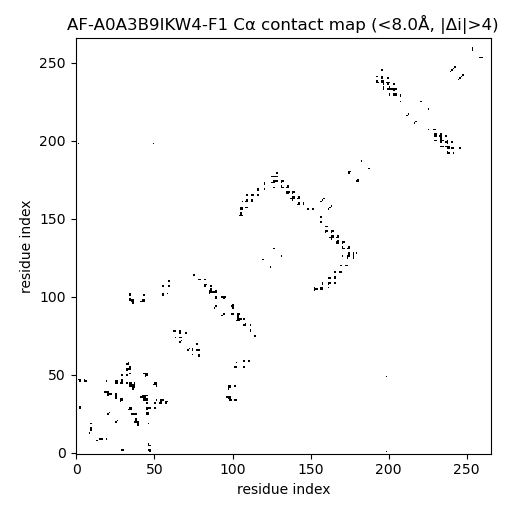 O . LEU A 1 127 ? -2.593 4.687 24.940 1.00 94.75 127 LEU A O 1
ATOM 959 N N . SER A 1 128 ? -2.094 3.049 26.405 1.00 96.50 128 SER A N 1
ATOM 960 C CA . SER A 1 128 ? -1.112 3.840 27.134 1.00 96.50 128 SER A CA 1
ATOM 961 C C . SER A 1 128 ? 0.148 3.992 26.278 1.00 96.50 128 SER A C 1
ATOM 963 O O . SER A 1 128 ? 0.458 3.135 25.445 1.00 96.50 128 SER A O 1
ATOM 965 N N . ARG A 1 129 ? 0.904 5.073 26.494 1.00 96.88 129 ARG A N 1
ATOM 966 C CA . ARG A 1 129 ? 2.188 5.287 25.817 1.00 96.88 129 ARG A CA 1
ATOM 967 C C . ARG A 1 129 ? 3.127 4.069 25.873 1.00 96.88 129 ARG A C 1
ATOM 969 O O . ARG A 1 129 ? 3.599 3.682 24.806 1.00 96.88 129 ARG A O 1
ATOM 976 N N . PRO A 1 130 ? 3.407 3.446 27.040 1.00 97.94 130 PRO A N 1
ATOM 977 C CA . PRO A 1 130 ? 4.310 2.297 27.084 1.00 97.94 130 PRO A CA 1
ATOM 978 C C . PRO A 1 130 ? 3.766 1.103 26.297 1.00 97.94 130 PRO A C 1
ATOM 980 O O . PRO A 1 130 ? 4.512 0.511 25.527 1.00 97.94 130 PRO A O 1
ATOM 983 N N . ALA A 1 131 ? 2.469 0.795 26.403 1.00 97.75 131 ALA A N 1
ATOM 984 C CA . ALA A 1 131 ? 1.872 -0.304 25.647 1.00 97.75 131 ALA A CA 1
ATOM 985 C C . ALA A 1 131 ? 1.957 -0.066 24.131 1.00 97.75 131 ALA A C 1
ATOM 987 O O . ALA A 1 131 ? 2.331 -0.968 23.389 1.00 97.75 131 ALA A O 1
ATOM 988 N N . GLY A 1 132 ? 1.679 1.159 23.671 1.00 97.56 132 GLY A N 1
ATOM 989 C CA . GLY A 1 132 ? 1.821 1.521 22.261 1.00 97.56 132 GLY A CA 1
ATOM 990 C C . GLY A 1 132 ? 3.263 1.391 21.761 1.00 97.56 132 GLY A C 1
ATOM 991 O O . GLY A 1 132 ? 3.483 0.839 20.690 1.00 97.56 132 GLY A O 1
ATOM 992 N N . LEU A 1 133 ? 4.254 1.836 22.540 1.00 98.12 133 LEU A N 1
ATOM 993 C CA . LEU A 1 133 ? 5.669 1.700 22.170 1.00 98.12 133 LEU A CA 1
ATOM 994 C C . LEU A 1 133 ? 6.135 0.238 22.156 1.00 98.12 133 LEU A C 1
ATOM 996 O O . LEU A 1 133 ? 6.880 -0.143 21.257 1.00 98.12 133 LEU A O 1
ATOM 1000 N N . ILE A 1 134 ? 5.671 -0.582 23.104 1.00 98.38 134 ILE A N 1
ATOM 1001 C CA . ILE A 1 134 ? 5.949 -2.025 23.130 1.00 98.38 134 ILE A CA 1
ATOM 1002 C C . ILE A 1 134 ? 5.365 -2.694 21.888 1.00 98.38 134 ILE A C 1
ATOM 1004 O O . ILE A 1 134 ? 6.084 -3.406 21.198 1.00 98.38 134 ILE A O 1
ATOM 1008 N N . LEU A 1 135 ? 4.094 -2.438 21.563 1.00 98.19 135 LEU A N 1
ATOM 1009 C CA . LEU A 1 135 ? 3.471 -2.998 20.362 1.00 98.19 135 LEU A CA 1
ATOM 1010 C C . LEU A 1 135 ? 4.196 -2.556 19.089 1.00 98.19 135 LEU A C 1
ATOM 1012 O O . LEU A 1 135 ? 4.440 -3.381 18.214 1.00 98.19 135 LEU A O 1
ATOM 1016 N N . LEU A 1 136 ? 4.589 -1.282 19.005 1.00 98.06 136 LEU A N 1
ATOM 1017 C CA . LEU A 1 136 ? 5.350 -0.768 17.871 1.00 98.06 136 LEU A CA 1
ATOM 1018 C C . LEU A 1 136 ? 6.692 -1.496 17.719 1.00 98.06 136 LEU A C 1
ATOM 1020 O O . LEU A 1 136 ? 7.039 -1.910 16.613 1.00 98.06 136 LEU A O 1
ATOM 1024 N N . ALA A 1 137 ? 7.424 -1.682 18.820 1.00 98.12 137 ALA A N 1
ATOM 1025 C CA . ALA A 1 137 ? 8.705 -2.381 18.825 1.00 98.12 137 ALA A CA 1
ATOM 1026 C C . ALA A 1 137 ? 8.546 -3.868 18.475 1.00 98.12 137 ALA A C 1
ATOM 1028 O O . ALA A 1 137 ? 9.269 -4.366 17.618 1.00 98.12 137 ALA A O 1
ATOM 1029 N N . VAL A 1 138 ? 7.573 -4.558 19.080 1.00 97.69 138 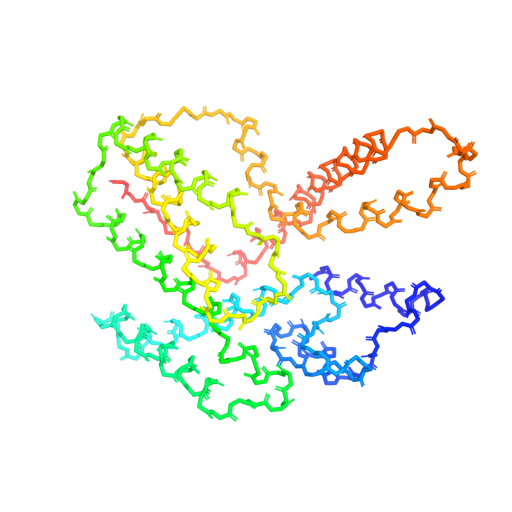VAL A N 1
ATOM 1030 C CA . VAL A 1 138 ? 7.293 -5.981 18.833 1.00 97.69 138 VAL A CA 1
ATOM 1031 C C . VAL A 1 138 ? 6.861 -6.212 17.389 1.00 97.69 138 VAL A C 1
ATOM 1033 O O . VAL A 1 138 ? 7.408 -7.090 16.731 1.00 97.69 138 VAL A O 1
ATOM 1036 N N . GLY A 1 139 ? 5.928 -5.410 16.869 1.00 97.06 139 GLY A N 1
ATOM 1037 C CA . GLY A 1 139 ? 5.497 -5.506 15.475 1.00 97.06 139 GLY A CA 1
ATOM 1038 C C . GLY A 1 139 ? 6.648 -5.239 14.503 1.00 97.06 139 GLY A C 1
ATOM 1039 O O . GLY A 1 139 ? 6.831 -5.995 13.553 1.00 97.06 139 GLY A O 1
ATOM 1040 N N . SER A 1 140 ? 7.477 -4.224 14.773 1.00 96.81 140 SER A N 1
ATOM 1041 C CA . SER A 1 140 ? 8.652 -3.920 13.941 1.00 96.81 140 SER A CA 1
ATOM 1042 C C . SER A 1 140 ? 9.686 -5.045 13.972 1.00 96.81 140 SER A C 1
ATOM 1044 O O . SER A 1 140 ? 10.202 -5.422 12.924 1.00 96.81 140 SER A O 1
ATOM 1046 N N . ALA A 1 141 ? 9.962 -5.613 15.149 1.00 95.88 141 ALA A N 1
ATOM 1047 C CA . ALA A 1 141 ? 10.875 -6.742 15.295 1.00 95.88 141 ALA A CA 1
ATOM 1048 C C . ALA A 1 141 ? 10.343 -7.988 14.573 1.00 95.88 141 ALA A C 1
ATOM 1050 O O . ALA A 1 141 ? 11.077 -8.600 13.806 1.00 95.88 141 ALA A O 1
ATOM 1051 N N . ALA A 1 142 ? 9.063 -8.326 14.748 1.00 94.12 142 ALA A N 1
ATOM 1052 C CA . ALA A 1 142 ? 8.439 -9.462 14.072 1.00 94.12 142 ALA A CA 1
ATOM 1053 C C . ALA A 1 142 ? 8.493 -9.322 12.541 1.00 94.12 142 ALA A C 1
ATOM 1055 O O . ALA A 1 142 ? 8.854 -10.271 11.844 1.00 94.12 142 ALA A O 1
ATOM 1056 N N . LEU A 1 143 ? 8.215 -8.123 12.017 1.00 91.56 143 LEU A N 1
ATOM 1057 C CA . LEU A 1 143 ? 8.318 -7.853 10.585 1.00 91.56 143 LEU A CA 1
ATOM 1058 C C . LEU A 1 143 ? 9.770 -7.952 10.092 1.00 91.56 143 LEU A C 1
ATOM 1060 O O . LEU A 1 143 ? 10.018 -8.537 9.044 1.00 91.56 143 LEU A O 1
ATOM 1064 N N . PHE A 1 144 ? 10.735 -7.437 10.859 1.00 90.88 144 PHE A N 1
ATOM 1065 C CA . PHE A 1 144 ? 12.161 -7.526 10.528 1.00 90.88 144 PHE A CA 1
ATOM 1066 C C . PHE A 1 144 ? 12.689 -8.969 10.530 1.00 90.88 144 PHE A C 1
ATOM 1068 O O . PHE A 1 144 ? 13.560 -9.309 9.736 1.00 90.88 144 PHE A O 1
ATOM 1075 N N . MET A 1 145 ? 12.155 -9.829 11.402 1.00 88.00 145 MET A N 1
ATOM 1076 C CA . MET A 1 145 ? 12.514 -11.251 11.471 1.00 88.00 145 MET A CA 1
ATOM 1077 C C . MET A 1 145 ? 11.812 -12.109 10.413 1.00 88.00 145 MET A C 1
ATOM 1079 O O . MET A 1 145 ? 12.116 -13.295 10.291 1.00 88.00 145 MET A O 1
ATOM 1083 N N . THR A 1 146 ? 10.875 -11.541 9.654 1.00 82.62 146 THR A N 1
ATOM 1084 C CA . THR A 1 146 ? 10.193 -12.272 8.589 1.00 82.62 146 THR A CA 1
ATOM 1085 C C . THR A 1 146 ? 11.185 -12.538 7.455 1.00 82.62 146 THR A C 1
ATOM 1087 O O . THR A 1 146 ? 11.765 -11.586 6.928 1.00 82.62 146 THR A O 1
ATOM 1090 N N . PRO A 1 147 ? 11.401 -13.807 7.056 1.00 73.00 147 PRO A N 1
ATOM 1091 C CA . PRO A 1 147 ? 12.259 -14.127 5.923 1.00 73.00 147 PRO A CA 1
ATOM 1092 C C . PRO A 1 147 ? 11.805 -13.347 4.690 1.00 73.00 147 PRO A C 1
ATOM 1094 O O . PRO A 1 147 ? 10.600 -13.198 4.472 1.00 73.00 147 PRO A O 1
ATOM 1097 N N . ALA A 1 148 ? 12.756 -12.861 3.883 1.00 62.31 148 ALA A N 1
ATOM 1098 C CA . ALA A 1 148 ? 12.440 -12.177 2.632 1.00 62.31 148 ALA A CA 1
ATOM 1099 C C . ALA A 1 148 ? 11.397 -13.008 1.857 1.00 62.31 148 ALA A C 1
ATOM 1101 O O . ALA A 1 148 ? 11.615 -14.209 1.669 1.00 62.31 148 ALA A O 1
ATOM 1102 N N . PRO A 1 149 ? 10.243 -12.424 1.484 1.00 55.81 149 PRO A N 1
ATOM 1103 C CA . PRO A 1 149 ? 9.095 -13.204 1.044 1.00 55.81 149 PRO A CA 1
ATOM 1104 C C . PRO A 1 149 ? 9.447 -13.971 -0.231 1.00 55.81 149 PRO A C 1
ATOM 1106 O O . PRO A 1 149 ? 9.602 -13.377 -1.294 1.00 55.81 149 PRO A O 1
ATOM 1109 N N . GLN A 1 150 ? 9.571 -15.295 -0.117 1.00 51.47 150 GLN A N 1
ATOM 1110 C CA . GLN A 1 150 ? 9.895 -16.167 -1.250 1.00 51.47 150 GLN A CA 1
ATOM 1111 C C . GLN A 1 150 ? 8.699 -16.343 -2.206 1.00 51.47 150 GLN A C 1
ATOM 1113 O O . GLN A 1 150 ? 8.887 -16.743 -3.351 1.00 51.47 150 GLN A O 1
ATOM 1118 N N . ALA A 1 151 ? 7.480 -15.971 -1.785 1.00 61.00 151 ALA A N 1
ATOM 1119 C CA . ALA A 1 151 ? 6.310 -15.883 -2.654 1.00 61.00 151 ALA A CA 1
ATOM 1120 C C . ALA A 1 151 ? 5.332 -14.792 -2.183 1.00 61.00 151 ALA A C 1
ATOM 1122 O O . ALA A 1 151 ? 4.829 -14.817 -1.061 1.00 61.00 151 ALA A O 1
ATOM 1123 N N . THR A 1 152 ? 5.020 -13.839 -3.066 1.00 65.62 152 THR A N 1
ATOM 1124 C CA . THR A 1 152 ? 4.083 -12.728 -2.811 1.00 65.62 152 THR A CA 1
ATOM 1125 C C . THR A 1 152 ? 2.681 -13.206 -2.405 1.00 65.62 152 THR A C 1
ATOM 1127 O O . THR A 1 152 ? 2.010 -12.515 -1.646 1.00 65.62 152 THR A O 1
ATOM 1130 N N . TYR A 1 153 ? 2.270 -14.400 -2.841 1.00 66.12 153 TYR A N 1
ATOM 1131 C CA . TYR A 1 153 ? 0.912 -14.943 -2.687 1.00 66.12 153 TYR A CA 1
ATOM 1132 C C . TYR A 1 153 ? 0.803 -16.117 -1.697 1.00 66.12 153 TYR A C 1
ATOM 1134 O O . TYR A 1 153 ? -0.180 -16.852 -1.734 1.00 66.12 153 TYR A O 1
ATOM 1142 N N . ASP A 1 154 ? 1.805 -16.333 -0.840 1.00 81.81 154 ASP A N 1
ATOM 1143 C CA . ASP A 1 154 ? 1.752 -17.400 0.167 1.00 81.81 154 ASP A CA 1
ATOM 1144 C C . ASP A 1 154 ? 0.655 -17.130 1.213 1.00 81.81 154 ASP A C 1
ATOM 1146 O O . ASP A 1 154 ? 0.481 -16.000 1.678 1.00 81.81 154 ASP A O 1
ATOM 1150 N N . LEU A 1 155 ? -0.064 -18.178 1.619 1.00 81.88 155 LEU A N 1
ATOM 1151 C CA . LEU A 1 155 ? -1.081 -18.105 2.661 1.00 81.88 155 LEU A CA 1
ATOM 1152 C C . LEU A 1 155 ? -0.480 -17.654 3.991 1.00 81.88 155 LEU A C 1
ATOM 1154 O O . LEU A 1 155 ? -1.108 -16.886 4.702 1.00 81.88 155 LEU A O 1
ATOM 1158 N N . TRP A 1 156 ? 0.733 -18.070 4.347 1.00 86.62 156 TRP A N 1
ATOM 1159 C CA . TRP A 1 156 ? 1.312 -17.711 5.649 1.00 86.62 156 TRP A CA 1
ATOM 1160 C C . TRP A 1 156 ? 1.733 -16.243 5.753 1.00 86.62 156 TRP A C 1
ATOM 1162 O O . TRP A 1 156 ? 1.966 -15.744 6.854 1.00 86.62 156 TRP A O 1
ATOM 1172 N N . ARG A 1 157 ? 1.773 -15.526 4.625 1.00 86.94 157 ARG A N 1
ATOM 1173 C CA . ARG A 1 157 ? 2.176 -14.121 4.550 1.00 86.94 157 ARG A CA 1
ATOM 1174 C C . ARG A 1 157 ? 1.310 -13.203 5.411 1.00 86.94 157 ARG A C 1
ATOM 1176 O O . ARG A 1 157 ? 1.851 -12.290 6.029 1.00 86.94 157 ARG A O 1
ATOM 1183 N N . TRP A 1 158 ? -0.007 -13.417 5.476 1.00 89.25 158 TRP A N 1
ATOM 1184 C CA . TRP A 1 158 ? -0.863 -12.553 6.302 1.00 89.25 158 TRP A CA 1
ATOM 1185 C C . TRP A 1 158 ? -0.490 -12.668 7.786 1.00 89.25 158 TRP A C 1
ATOM 1187 O O . TRP A 1 158 ? -0.612 -11.699 8.526 1.00 89.25 158 TRP A O 1
ATOM 1197 N N . LEU A 1 159 ? 0.015 -13.826 8.225 1.00 91.19 159 LEU A N 1
ATOM 1198 C CA . LEU A 1 159 ? 0.454 -14.038 9.601 1.00 91.19 159 LEU A CA 1
ATOM 1199 C C . LEU A 1 159 ? 1.870 -13.500 9.834 1.00 91.19 159 LEU A C 1
ATOM 1201 O O . LEU A 1 159 ? 2.120 -12.875 10.861 1.00 91.19 159 LEU A O 1
ATOM 1205 N N . THR A 1 160 ? 2.793 -13.733 8.899 1.00 89.44 160 THR A N 1
ATOM 1206 C CA . THR A 1 160 ? 4.203 -13.346 9.059 1.00 89.44 160 THR A CA 1
ATOM 1207 C C . THR A 1 160 ? 4.458 -11.874 8.755 1.00 89.44 160 THR A C 1
ATOM 1209 O O . THR A 1 160 ? 5.244 -11.249 9.448 1.00 89.44 160 THR A O 1
ATOM 1212 N N . ALA A 1 161 ? 3.767 -11.280 7.783 1.00 90.31 161 ALA A N 1
ATOM 1213 C CA . ALA A 1 161 ? 3.915 -9.871 7.416 1.00 90.31 161 ALA A CA 1
ATOM 1214 C C . ALA A 1 161 ? 2.670 -9.036 7.753 1.00 90.31 161 ALA A C 1
ATOM 1216 O O . ALA A 1 161 ? 2.797 -7.952 8.327 1.00 90.31 161 ALA A O 1
ATOM 1217 N N . GLY A 1 162 ? 1.472 -9.541 7.440 1.00 93.00 162 GLY A N 1
ATOM 1218 C CA . GLY A 1 162 ? 0.212 -8.807 7.612 1.00 93.00 162 GLY A CA 1
ATOM 1219 C C . GLY A 1 162 ? -0.091 -8.451 9.071 1.00 93.00 162 GLY A C 1
ATOM 1220 O O . GLY A 1 162 ? -0.333 -7.288 9.391 1.00 93.00 162 GLY A O 1
ATOM 1221 N N . VAL A 1 163 ? -0.020 -9.424 9.985 1.00 96.00 163 VAL A N 1
ATOM 1222 C CA . VAL A 1 163 ? -0.266 -9.219 11.422 1.00 96.00 163 VAL A CA 1
ATOM 1223 C C . VAL A 1 163 ? 0.765 -8.263 12.032 1.00 96.00 163 VAL A C 1
ATOM 1225 O O . VAL A 1 163 ? 0.337 -7.291 12.660 1.00 96.00 163 VAL A O 1
ATOM 1228 N N . PRO A 1 164 ? 2.089 -8.432 11.836 1.00 96.31 164 PRO A N 1
ATOM 1229 C CA . PRO A 1 164 ? 3.061 -7.446 12.303 1.00 96.31 164 PRO A CA 1
ATOM 1230 C C . PRO A 1 164 ? 2.814 -6.040 11.754 1.00 96.31 164 PRO A C 1
ATOM 1232 O O . PRO A 1 164 ? 2.834 -5.080 12.525 1.00 96.31 164 PRO A O 1
ATOM 1235 N N . ALA A 1 165 ? 2.495 -5.904 10.463 1.00 96.12 165 ALA A N 1
ATOM 1236 C CA . ALA A 1 165 ? 2.152 -4.616 9.865 1.00 96.12 165 ALA A CA 1
ATOM 1237 C C . ALA A 1 165 ? 0.895 -3.996 10.503 1.00 96.12 165 ALA A C 1
ATOM 1239 O O . ALA A 1 165 ? 0.887 -2.805 10.820 1.00 96.12 165 ALA A O 1
ATOM 1240 N N . ALA A 1 166 ? -0.142 -4.793 10.770 1.00 98.06 166 ALA A N 1
ATOM 1241 C CA . ALA A 1 166 ? -1.357 -4.340 11.443 1.00 98.06 166 ALA A CA 1
ATOM 1242 C C . ALA A 1 166 ? -1.095 -3.910 12.895 1.00 98.06 166 ALA A C 1
ATOM 1244 O O . ALA A 1 166 ? -1.658 -2.914 13.350 1.00 98.06 166 ALA A O 1
ATOM 1245 N N . VAL A 1 167 ? -0.210 -4.608 13.614 1.00 98.31 167 VAL A N 1
ATOM 1246 C CA . VAL A 1 167 ? 0.215 -4.237 14.974 1.00 98.31 167 VAL A CA 1
ATOM 1247 C C . VAL A 1 167 ? 0.984 -2.916 14.966 1.00 98.31 167 VAL A C 1
ATOM 1249 O O . VAL A 1 167 ? 0.688 -2.043 15.783 1.00 98.31 167 VAL A O 1
ATOM 1252 N N . ILE A 1 168 ? 1.923 -2.736 14.030 1.00 98.25 168 ILE A N 1
ATOM 1253 C CA . ILE A 1 168 ? 2.649 -1.470 13.835 1.00 98.25 168 ILE A CA 1
ATOM 1254 C C . ILE A 1 168 ? 1.657 -0.339 13.558 1.00 98.25 168 ILE A C 1
ATOM 1256 O O . ILE A 1 168 ? 1.714 0.703 14.215 1.00 98.25 168 ILE A O 1
ATOM 1260 N N . LEU A 1 169 ? 0.726 -0.555 12.623 1.00 98.12 169 LEU A N 1
ATOM 1261 C CA . LEU A 1 169 ? -0.280 0.433 12.254 1.00 98.12 169 LEU A CA 1
ATOM 1262 C C . LEU A 1 169 ? -1.154 0.798 13.456 1.00 98.12 169 LEU A C 1
ATOM 1264 O O . LEU A 1 169 ? -1.275 1.981 13.765 1.00 98.12 169 LEU A O 1
ATOM 1268 N N . LEU A 1 170 ? -1.701 -0.196 14.168 1.00 98.50 170 LEU A N 1
ATOM 1269 C CA . LEU A 1 170 ? -2.510 -0.004 15.373 1.00 98.50 170 LEU A CA 1
ATOM 1270 C C . LEU A 1 170 ? -1.751 0.803 16.427 1.00 98.50 170 LEU A C 1
ATOM 1272 O O . LEU A 1 170 ? -2.285 1.775 16.959 1.00 98.50 170 LEU A O 1
ATOM 1276 N N . ALA A 1 171 ? -0.506 0.427 16.716 1.00 98.25 171 ALA A N 1
ATOM 1277 C CA . ALA A 1 171 ? 0.328 1.122 17.683 1.00 98.25 171 ALA A CA 1
ATOM 1278 C C . ALA A 1 171 ? 0.546 2.589 17.288 1.00 98.25 171 ALA A C 1
ATOM 1280 O O . ALA A 1 171 ? 0.325 3.482 18.108 1.00 98.25 171 ALA A O 1
ATOM 1281 N N . ALA A 1 172 ? 0.913 2.845 16.030 1.00 96.88 172 ALA A N 1
ATOM 1282 C CA . ALA A 1 172 ? 1.164 4.188 15.518 1.00 96.88 172 ALA A CA 1
ATOM 1283 C C . ALA A 1 172 ? -0.080 5.084 15.623 1.00 96.88 172 ALA A C 1
ATOM 1285 O O . ALA A 1 172 ? -0.018 6.159 16.227 1.00 96.88 172 ALA A O 1
ATOM 1286 N N . VAL A 1 173 ? -1.231 4.623 15.117 1.00 97.00 173 VAL A N 1
ATOM 1287 C CA . VAL A 1 173 ? -2.466 5.425 15.118 1.00 97.00 173 VAL A CA 1
ATOM 1288 C C . VAL A 1 173 ? -3.030 5.622 16.526 1.00 97.00 173 VAL A C 1
ATOM 1290 O O . VAL A 1 173 ? -3.614 6.662 16.823 1.00 97.00 173 VAL A O 1
ATOM 1293 N N . MET A 1 174 ? -2.844 4.659 17.433 1.00 97.94 174 MET A N 1
ATOM 1294 C CA . MET A 1 174 ? -3.303 4.766 18.823 1.00 97.94 174 MET A CA 1
ATOM 1295 C C . MET A 1 174 ? -2.408 5.672 19.669 1.00 97.94 174 MET A C 1
ATOM 1297 O O . MET A 1 174 ? -2.920 6.423 20.504 1.00 97.94 174 MET A O 1
ATOM 1301 N N . LEU A 1 175 ? -1.094 5.666 19.429 1.00 97.25 175 LEU A N 1
ATOM 1302 C CA . LEU A 1 175 ? -0.175 6.641 20.015 1.00 97.25 175 LEU A CA 1
ATOM 1303 C C . LEU A 1 175 ? -0.516 8.060 19.548 1.00 97.25 175 LEU A C 1
ATOM 1305 O O . LEU A 1 175 ? -0.547 8.973 20.377 1.00 97.25 175 LEU A O 1
ATOM 1309 N N . GLU A 1 176 ? -0.827 8.246 18.261 1.00 95.31 176 GLU A N 1
ATOM 1310 C CA . GLU A 1 176 ? -1.260 9.540 17.723 1.00 95.31 176 GLU A CA 1
ATOM 1311 C C . GLU A 1 176 ? -2.603 9.983 18.321 1.00 95.31 176 GLU A C 1
ATOM 1313 O O . GLU A 1 176 ? -2.697 11.100 18.833 1.00 95.31 176 GLU A O 1
ATOM 1318 N N . LYS A 1 177 ? -3.612 9.099 18.351 1.00 94.62 177 LYS A N 1
ATOM 1319 C CA . LYS A 1 177 ? -4.927 9.360 18.970 1.00 94.62 177 LYS A CA 1
ATOM 1320 C C . LYS A 1 177 ? -4.805 9.758 20.443 1.00 94.62 177 LYS A C 1
ATOM 1322 O O . LYS A 1 177 ? -5.569 10.591 20.920 1.00 94.62 177 LYS A O 1
ATOM 1327 N N . GLY A 1 178 ? -3.849 9.175 21.165 1.00 94.50 178 GLY A N 1
ATOM 1328 C CA . GLY A 1 178 ? -3.553 9.510 22.559 1.00 94.50 178 GLY A CA 1
ATOM 1329 C C . GLY A 1 178 ? -2.719 10.782 22.759 1.00 94.50 178 GLY A C 1
ATOM 1330 O O . GLY A 1 178 ? -2.403 11.102 23.899 1.00 94.50 178 GLY A O 1
ATOM 1331 N N . GLY A 1 179 ? -2.329 11.491 21.694 1.00 94.81 179 GLY A N 1
ATOM 1332 C CA . GLY A 1 179 ? -1.507 12.703 21.782 1.00 94.81 179 GLY A CA 1
ATOM 1333 C C . GLY A 1 179 ? -0.026 12.446 22.089 1.00 94.81 179 GLY A C 1
ATOM 1334 O O . GLY A 1 179 ? 0.693 13.367 22.466 1.00 94.81 179 GLY A O 1
ATOM 1335 N N . HIS A 1 180 ? 0.456 11.212 21.926 1.00 94.38 180 HIS A N 1
ATOM 1336 C CA . HIS A 1 180 ? 1.829 10.823 22.267 1.00 94.38 180 HIS A CA 1
ATOM 1337 C C . HIS A 1 180 ? 2.834 11.022 21.121 1.00 94.38 180 HIS A C 1
ATOM 1339 O O . HIS A 1 180 ? 4.027 10.781 21.310 1.00 94.38 180 HIS A O 1
ATOM 1345 N N . VAL A 1 181 ? 2.377 11.452 19.941 1.00 92.75 181 VAL A N 1
ATOM 1346 C CA . VAL A 1 181 ? 3.211 11.662 18.749 1.00 92.75 181 VAL A CA 1
ATOM 1347 C C . VAL A 1 181 ? 3.432 13.154 18.521 1.00 92.75 181 VAL A C 1
ATOM 1349 O O . VAL A 1 181 ? 2.486 13.932 18.386 1.00 92.75 181 VAL A O 1
ATOM 1352 N N . ARG A 1 182 ? 4.701 13.571 18.449 1.00 92.31 182 ARG A N 1
ATOM 1353 C CA . ARG A 1 182 ? 5.063 14.964 18.165 1.00 92.31 182 ARG A CA 1
ATOM 1354 C C . ARG A 1 182 ? 4.878 15.267 16.679 1.00 92.31 182 ARG A C 1
ATOM 1356 O O . ARG A 1 182 ? 5.426 14.576 15.826 1.00 92.31 182 ARG A O 1
ATOM 1363 N N . ARG A 1 183 ? 4.178 16.358 16.369 1.00 91.00 183 ARG A N 1
ATOM 1364 C CA . ARG A 1 183 ? 4.009 16.845 14.993 1.00 91.00 183 ARG A CA 1
ATOM 1365 C C . ARG A 1 183 ? 5.269 17.578 14.539 1.00 91.00 183 ARG A C 1
ATOM 1367 O O . ARG A 1 183 ? 5.517 18.704 14.956 1.00 91.00 183 ARG A O 1
ATOM 1374 N N . ILE A 1 184 ? 6.066 16.933 13.693 1.00 94.38 184 ILE A N 1
ATOM 1375 C CA . ILE A 1 184 ? 7.293 17.495 13.119 1.00 94.38 184 ILE A CA 1
ATOM 1376 C C . ILE A 1 184 ? 7.033 17.768 11.633 1.00 94.38 184 ILE A C 1
ATOM 1378 O O . ILE A 1 184 ? 6.762 16.840 10.874 1.00 94.38 184 ILE A O 1
ATOM 1382 N N . GLY A 1 185 ? 7.088 19.039 11.221 1.00 93.75 185 GLY A N 1
ATOM 1383 C CA . GLY A 1 185 ? 6.629 19.477 9.895 1.00 93.75 185 GLY A CA 1
ATOM 1384 C C . GLY A 1 185 ? 7.327 18.785 8.720 1.00 93.75 185 GLY A C 1
ATOM 1385 O O . GLY A 1 185 ? 6.656 18.326 7.800 1.00 93.75 185 GLY A O 1
ATOM 1386 N N . TRP A 1 186 ? 8.654 18.645 8.772 1.00 93.50 186 TRP A N 1
ATOM 1387 C CA . TRP A 1 186 ? 9.412 17.997 7.697 1.00 93.50 186 TRP A CA 1
ATOM 1388 C C . TRP A 1 186 ? 9.173 16.479 7.633 1.00 93.50 186 TRP A C 1
ATOM 1390 O O . TRP A 1 186 ? 9.063 15.936 6.541 1.00 93.50 186 TRP A O 1
ATOM 1400 N N . LEU A 1 187 ? 8.999 15.798 8.776 1.00 92.44 187 LEU A N 1
ATOM 1401 C CA . LEU A 1 187 ? 8.634 14.373 8.798 1.00 92.44 187 LEU A CA 1
ATOM 1402 C C . LEU A 1 187 ? 7.237 14.145 8.228 1.00 92.44 187 LEU A C 1
ATOM 1404 O O . LEU A 1 187 ? 7.026 13.197 7.478 1.00 92.44 187 LEU A O 1
ATOM 1408 N N . ARG A 1 188 ? 6.292 15.042 8.534 1.00 92.88 188 ARG A N 1
ATOM 1409 C CA . ARG A 1 188 ? 4.966 15.020 7.916 1.00 92.88 188 ARG A CA 1
ATOM 1410 C C . ARG A 1 188 ? 5.062 15.194 6.402 1.00 92.88 188 ARG A C 1
ATOM 1412 O O . ARG A 1 188 ? 4.426 14.444 5.680 1.00 92.88 188 ARG A O 1
ATOM 1419 N N . PHE A 1 189 ? 5.866 16.144 5.930 1.00 93.69 189 PHE A N 1
ATOM 1420 C CA . PHE A 1 189 ? 6.064 16.359 4.497 1.00 93.69 189 PHE A CA 1
ATOM 1421 C C . PHE A 1 189 ? 6.665 15.131 3.793 1.00 93.69 189 PHE A C 1
ATOM 1423 O O . PHE A 1 189 ? 6.206 14.762 2.713 1.00 93.69 189 PHE A O 1
ATOM 1430 N N . LEU A 1 190 ? 7.645 14.463 4.412 1.00 93.25 190 LEU A N 1
ATOM 1431 C CA . LEU A 1 190 ? 8.184 13.202 3.893 1.00 93.25 190 LEU A CA 1
ATOM 1432 C C . LEU A 1 190 ? 7.121 12.096 3.870 1.00 93.25 190 LEU A C 1
ATOM 1434 O O . LEU A 1 190 ? 7.025 11.371 2.885 1.00 93.25 190 LEU A O 1
ATOM 1438 N N . GLY A 1 191 ? 6.288 12.008 4.911 1.00 92.75 191 GLY A N 1
ATOM 1439 C CA . GLY A 1 191 ? 5.131 11.113 4.948 1.00 92.75 191 GLY A CA 1
ATOM 1440 C C . GLY A 1 191 ? 4.141 11.387 3.812 1.00 92.75 191 GLY A C 1
ATOM 1441 O O . GLY A 1 191 ? 3.774 10.459 3.095 1.00 92.75 191 GLY A O 1
ATOM 1442 N N . ASP A 1 192 ? 3.787 12.654 3.579 1.00 93.19 192 ASP A N 1
ATOM 1443 C CA . ASP A 1 192 ? 2.915 13.075 2.471 1.00 93.19 192 ASP A CA 1
ATOM 1444 C C . ASP A 1 192 ? 3.528 12.721 1.097 1.00 93.19 192 ASP A C 1
ATOM 1446 O O . ASP A 1 192 ? 2.803 12.427 0.153 1.00 93.19 192 ASP A O 1
ATOM 1450 N N . THR A 1 193 ? 4.862 12.695 0.995 1.00 95.44 193 THR A N 1
ATOM 1451 C CA . THR A 1 193 ? 5.616 12.370 -0.233 1.00 95.44 193 THR A CA 1
ATOM 1452 C C . THR A 1 193 ? 5.829 10.858 -0.428 1.00 95.44 193 THR A C 1
ATOM 1454 O O . THR A 1 193 ? 6.238 10.421 -1.504 1.00 95.44 193 THR A O 1
ATOM 1457 N N . SER A 1 194 ? 5.538 10.024 0.575 1.00 94.44 194 SER A N 1
ATOM 1458 C CA . SER A 1 194 ? 5.844 8.583 0.544 1.00 94.44 194 SER A CA 1
ATOM 1459 C C . SER A 1 194 ? 5.196 7.837 -0.630 1.00 94.44 194 SER A C 1
ATOM 1461 O O . SER A 1 194 ? 5.819 6.945 -1.206 1.00 94.44 194 SER A O 1
ATOM 1463 N N . TYR A 1 195 ? 3.997 8.247 -1.054 1.00 92.19 195 TYR A N 1
ATOM 1464 C CA . TYR A 1 195 ? 3.331 7.688 -2.232 1.00 92.19 195 TYR A CA 1
ATOM 1465 C C . TYR A 1 195 ? 4.051 8.052 -3.542 1.00 92.19 195 TYR A C 1
ATOM 1467 O O . TYR A 1 195 ? 4.302 7.187 -4.381 1.00 92.19 195 TYR A O 1
ATOM 1475 N N . ALA A 1 196 ? 4.470 9.310 -3.709 1.00 94.75 196 ALA A N 1
ATOM 1476 C CA . ALA A 1 196 ? 5.309 9.708 -4.840 1.00 94.75 196 ALA A CA 1
ATOM 1477 C C . ALA A 1 196 ? 6.636 8.942 -4.859 1.00 94.75 196 ALA A C 1
ATOM 1479 O O . ALA A 1 196 ? 7.093 8.533 -5.926 1.00 94.75 196 ALA A O 1
ATOM 1480 N N . LEU A 1 197 ? 7.246 8.719 -3.690 1.00 95.44 197 LEU A N 1
ATOM 1481 C CA . LEU A 1 197 ? 8.475 7.938 -3.566 1.00 95.44 197 LEU A CA 1
ATOM 1482 C C . LEU A 1 197 ? 8.253 6.493 -4.017 1.00 95.44 197 LEU A C 1
ATOM 1484 O O . LEU A 1 197 ? 9.034 5.984 -4.822 1.00 95.44 197 LEU A O 1
ATOM 1488 N N . TYR A 1 198 ? 7.155 5.868 -3.587 1.00 93.00 198 TYR A N 1
ATOM 1489 C CA . TYR A 1 198 ? 6.746 4.547 -4.058 1.00 93.00 198 TYR A CA 1
ATOM 1490 C C . TYR A 1 198 ? 6.640 4.485 -5.587 1.00 93.00 198 TYR A C 1
ATOM 1492 O O . TYR A 1 198 ? 7.182 3.572 -6.198 1.00 93.00 198 TYR A O 1
ATOM 1500 N N . LEU A 1 199 ? 6.040 5.484 -6.233 1.00 92.00 199 LEU A N 1
ATOM 1501 C CA . LEU A 1 199 ? 5.917 5.501 -7.693 1.00 92.00 199 LEU A CA 1
ATOM 1502 C C . LEU A 1 199 ? 7.237 5.806 -8.419 1.00 92.00 199 LEU A C 1
ATOM 1504 O O . LEU A 1 199 ? 7.471 5.300 -9.514 1.00 92.00 199 LEU A O 1
ATOM 1508 N N . CYS A 1 200 ? 8.091 6.656 -7.848 1.00 91.50 200 CYS A N 1
ATOM 1509 C CA . CYS A 1 200 ? 9.225 7.229 -8.576 1.00 91.50 200 CYS A CA 1
ATOM 1510 C C . CYS A 1 200 ? 10.558 6.505 -8.344 1.00 91.50 200 CYS A C 1
ATOM 1512 O O . CYS A 1 200 ? 11.444 6.589 -9.197 1.00 91.50 200 CYS A O 1
ATOM 1514 N N . HIS A 1 201 ? 10.732 5.805 -7.216 1.00 93.19 201 HIS A N 1
ATOM 1515 C CA . HIS A 1 201 ? 12.039 5.261 -6.822 1.00 93.19 201 HIS A CA 1
ATOM 1516 C C . HIS A 1 201 ? 12.632 4.295 -7.858 1.00 93.19 201 HIS A C 1
ATOM 1518 O O . HIS A 1 201 ? 13.842 4.301 -8.066 1.00 93.19 201 HIS A O 1
ATOM 1524 N N . TYR A 1 202 ? 11.800 3.516 -8.556 1.00 89.81 202 TYR A N 1
ATOM 1525 C CA . TYR A 1 202 ? 12.275 2.577 -9.575 1.00 89.81 202 TYR A CA 1
ATOM 1526 C C . TYR A 1 202 ? 12.920 3.289 -10.772 1.00 89.81 202 TYR A C 1
ATOM 1528 O O . TYR A 1 202 ? 13.955 2.846 -11.266 1.00 89.81 202 TYR A O 1
ATOM 1536 N N . PHE A 1 203 ? 12.372 4.437 -11.191 1.00 90.44 203 PHE A N 1
ATOM 1537 C CA . PHE A 1 203 ? 12.977 5.259 -12.244 1.00 90.44 203 PHE A CA 1
ATOM 1538 C C . PHE A 1 203 ? 14.307 5.857 -11.791 1.00 90.44 203 PHE A C 1
ATOM 1540 O O . PHE A 1 203 ? 15.256 5.879 -12.567 1.00 90.44 203 PHE A O 1
ATOM 1547 N N . ALA A 1 204 ? 14.401 6.296 -10.531 1.00 92.19 204 ALA A N 1
ATOM 1548 C CA . ALA A 1 204 ? 15.651 6.807 -9.977 1.00 92.19 204 ALA A CA 1
ATOM 1549 C C . ALA A 1 204 ? 16.732 5.715 -9.940 1.00 92.19 204 ALA A C 1
ATOM 1551 O O . ALA A 1 204 ? 17.843 5.943 -10.408 1.00 92.19 204 ALA A O 1
ATOM 1552 N N . ILE A 1 205 ? 16.399 4.510 -9.465 1.00 90.75 205 ILE A N 1
ATOM 1553 C CA . ILE A 1 205 ? 17.319 3.363 -9.471 1.00 90.75 205 ILE A CA 1
ATOM 1554 C C . ILE A 1 205 ? 17.738 3.017 -10.905 1.00 90.75 205 ILE A C 1
ATOM 1556 O O . ILE A 1 205 ? 18.925 2.821 -11.154 1.00 90.75 205 ILE A O 1
ATOM 1560 N N . GLY A 1 206 ? 16.795 2.969 -11.850 1.00 88.31 206 GLY A N 1
ATOM 1561 C CA . GLY A 1 206 ? 17.078 2.708 -13.264 1.00 88.31 206 GLY A CA 1
ATOM 1562 C C . GLY A 1 206 ? 18.008 3.752 -13.888 1.00 88.31 206 GLY A C 1
ATOM 1563 O O . GLY A 1 206 ? 18.985 3.388 -14.537 1.00 88.31 206 GLY A O 1
ATOM 1564 N N . ALA A 1 207 ? 17.761 5.039 -13.630 1.00 89.62 207 ALA A N 1
ATOM 1565 C CA . ALA A 1 207 ? 18.602 6.135 -14.104 1.00 89.62 207 ALA A CA 1
ATOM 1566 C C . ALA A 1 207 ? 20.022 6.047 -13.534 1.00 89.62 207 ALA A C 1
ATOM 1568 O O . ALA A 1 207 ? 20.989 6.131 -14.288 1.00 89.62 207 ALA A O 1
ATOM 1569 N N . VAL A 1 208 ? 20.156 5.809 -12.223 1.00 90.44 208 VAL A N 1
ATOM 1570 C CA . VAL A 1 208 ? 21.471 5.609 -11.602 1.00 90.44 208 VAL A CA 1
ATOM 1571 C C . VAL A 1 208 ? 22.161 4.403 -12.233 1.00 90.44 208 VAL A C 1
ATOM 1573 O O . VAL A 1 208 ? 23.289 4.553 -12.677 1.00 90.44 208 VAL A O 1
ATOM 1576 N N . ARG A 1 209 ? 21.494 3.250 -12.387 1.00 87.75 209 ARG A N 1
ATOM 1577 C CA . ARG A 1 209 ? 22.077 2.057 -13.037 1.00 87.75 209 ARG A CA 1
ATOM 1578 C C . ARG A 1 209 ? 22.559 2.300 -14.466 1.00 87.75 209 ARG A C 1
ATOM 1580 O O . ARG A 1 209 ? 23.575 1.732 -14.842 1.00 87.75 209 ARG A O 1
ATOM 1587 N N . ALA A 1 210 ? 21.845 3.104 -15.251 1.00 85.50 210 ALA A N 1
ATOM 1588 C CA . ALA A 1 210 ? 22.225 3.401 -16.630 1.00 85.50 210 ALA A CA 1
ATOM 1589 C C . ALA A 1 210 ? 23.440 4.341 -16.717 1.00 85.50 210 ALA A C 1
ATOM 1591 O O . ALA A 1 210 ? 24.282 4.184 -17.596 1.00 85.50 210 ALA A O 1
ATOM 1592 N N . ILE A 1 211 ? 23.537 5.309 -15.801 1.00 86.06 211 ILE A N 1
ATOM 1593 C CA . ILE A 1 211 ? 24.592 6.334 -15.808 1.00 86.06 211 ILE A CA 1
ATOM 1594 C C . ILE A 1 211 ? 25.860 5.845 -15.092 1.00 86.06 211 ILE A C 1
ATOM 1596 O O . ILE A 1 211 ? 26.962 6.217 -15.490 1.00 86.06 211 ILE A O 1
ATOM 1600 N N . TRP A 1 212 ? 25.718 5.008 -14.058 1.00 86.56 212 TRP A N 1
ATOM 1601 C CA . TRP A 1 212 ? 26.810 4.588 -13.170 1.00 86.56 212 TRP A CA 1
ATOM 1602 C C . TRP A 1 212 ? 28.046 4.043 -13.904 1.00 86.56 212 TRP A C 1
ATOM 1604 O O . TRP A 1 212 ? 29.138 4.526 -13.609 1.00 86.56 212 TRP A O 1
ATOM 1614 N N . PRO A 1 213 ? 27.916 3.121 -14.885 1.00 81.38 213 PRO A N 1
ATOM 1615 C CA . PRO A 1 213 ? 29.075 2.583 -15.604 1.00 81.38 213 PRO A CA 1
ATOM 1616 C C . PRO A 1 213 ? 29.729 3.629 -16.520 1.00 81.38 213 PRO A C 1
ATOM 1618 O O . PRO A 1 213 ? 30.946 3.722 -16.624 1.00 81.38 213 PRO A O 1
ATOM 1621 N N . VAL A 1 214 ? 28.923 4.479 -17.164 1.00 80.75 214 VAL A N 1
ATOM 1622 C CA . VAL A 1 214 ? 29.406 5.482 -18.133 1.00 80.75 214 VAL A CA 1
ATOM 1623 C C . VAL A 1 214 ? 30.114 6.651 -17.443 1.00 80.75 214 VAL A C 1
ATOM 1625 O O . VAL A 1 214 ? 30.981 7.291 -18.031 1.00 80.75 214 VAL A O 1
ATOM 1628 N N . ALA A 1 215 ? 29.798 6.911 -16.174 1.00 76.38 215 ALA A N 1
ATOM 1629 C CA . ALA A 1 215 ? 30.467 7.923 -15.361 1.00 76.38 215 ALA A CA 1
ATOM 1630 C C . ALA A 1 215 ? 31.918 7.550 -14.979 1.00 76.38 215 ALA A C 1
ATOM 1632 O O . ALA A 1 215 ? 32.556 8.292 -14.232 1.00 76.38 215 ALA A O 1
ATOM 1633 N N . GLY A 1 216 ? 32.444 6.415 -15.463 1.00 67.62 216 GLY A N 1
ATOM 1634 C CA . GLY A 1 216 ? 33.800 5.948 -15.164 1.00 67.62 216 GLY A CA 1
ATOM 1635 C C . GLY A 1 216 ? 33.966 5.506 -13.711 1.00 67.62 216 GLY A C 1
ATOM 1636 O O . GLY A 1 216 ? 35.084 5.412 -13.207 1.00 67.62 216 GLY A O 1
ATOM 1637 N N . VAL A 1 217 ? 32.850 5.241 -13.027 1.00 67.06 217 VAL A N 1
ATOM 1638 C CA . VAL A 1 217 ? 32.796 4.759 -11.644 1.00 67.06 217 VAL A CA 1
ATOM 1639 C C . VAL A 1 217 ? 32.927 3.233 -11.646 1.00 67.06 217 VAL A C 1
ATOM 1641 O O . VAL A 1 217 ? 32.148 2.506 -11.029 1.00 67.06 217 VAL A O 1
ATOM 1644 N N . ASP A 1 218 ? 33.915 2.731 -12.380 1.00 61.19 218 ASP A N 1
ATOM 1645 C CA . ASP A 1 218 ? 34.163 1.305 -12.499 1.00 61.19 218 ASP A CA 1
ATOM 1646 C C . ASP A 1 218 ? 35.117 0.842 -11.394 1.00 61.19 218 ASP A C 1
ATOM 1648 O O . ASP A 1 218 ? 36.187 1.401 -11.154 1.00 61.19 218 ASP A O 1
ATOM 1652 N N . GLY A 1 219 ? 34.715 -0.225 -10.703 1.00 58.81 219 GLY A N 1
ATOM 1653 C CA . GLY A 1 219 ? 35.646 -1.103 -10.001 1.00 58.81 219 GLY A CA 1
ATOM 1654 C C . GLY A 1 219 ? 35.952 -0.817 -8.532 1.00 58.81 219 GLY A C 1
ATOM 1655 O O . GLY A 1 219 ? 36.731 -1.588 -7.976 1.00 58.81 219 GLY A O 1
ATOM 1656 N N . ARG A 1 220 ? 35.383 0.207 -7.863 1.00 57.38 220 ARG A N 1
ATOM 1657 C CA . ARG A 1 220 ? 35.628 0.389 -6.407 1.00 57.38 220 ARG A CA 1
ATOM 1658 C C . ARG A 1 220 ? 34.745 1.346 -5.603 1.00 57.38 220 ARG A C 1
ATOM 1660 O O . ARG A 1 220 ? 35.070 1.619 -4.449 1.00 57.38 220 ARG A O 1
ATOM 1667 N N . VAL A 1 221 ? 33.650 1.855 -6.156 1.00 58.91 221 VAL A N 1
ATOM 1668 C CA . VAL A 1 221 ? 32.719 2.665 -5.359 1.00 58.91 221 VAL A CA 1
ATOM 1669 C C . VAL A 1 221 ? 31.719 1.742 -4.671 1.00 58.91 221 VAL A C 1
ATOM 1671 O O . VAL A 1 221 ? 31.025 0.969 -5.326 1.00 58.91 221 VAL A O 1
ATOM 1674 N N . ASP A 1 222 ? 31.728 1.796 -3.337 1.00 75.38 222 ASP A N 1
ATOM 1675 C CA . ASP A 1 222 ? 30.957 0.948 -2.427 1.00 75.38 222 ASP A CA 1
ATOM 1676 C C . ASP A 1 222 ? 29.474 0.890 -2.842 1.00 75.38 222 ASP A C 1
ATOM 1678 O O . ASP A 1 222 ? 28.881 1.911 -3.205 1.00 75.38 222 ASP A O 1
ATOM 1682 N N . GLY A 1 223 ? 28.849 -0.288 -2.756 1.00 82.44 223 GLY A N 1
ATOM 1683 C CA . GLY A 1 223 ? 27.403 -0.440 -2.938 1.00 82.44 223 GLY A CA 1
ATOM 1684 C C . GLY A 1 223 ? 26.598 0.514 -2.045 1.00 82.44 223 GLY A C 1
ATOM 1685 O O . GLY A 1 223 ? 25.497 0.921 -2.419 1.00 82.44 223 GLY A O 1
ATOM 1686 N N . ILE A 1 224 ? 27.177 0.957 -0.923 1.00 85.88 224 ILE A N 1
ATOM 1687 C CA . ILE A 1 224 ? 26.644 2.031 -0.077 1.00 85.88 224 ILE A CA 1
ATOM 1688 C C . ILE A 1 224 ? 26.521 3.354 -0.837 1.00 85.88 224 ILE A C 1
ATOM 1690 O O . ILE A 1 224 ? 25.487 4.009 -0.739 1.00 85.88 224 ILE A O 1
ATOM 1694 N N . ALA A 1 225 ? 27.531 3.762 -1.604 1.00 88.12 225 ALA A N 1
ATOM 1695 C CA . ALA A 1 225 ? 27.491 5.013 -2.354 1.00 88.12 225 ALA A CA 1
ATOM 1696 C C . ALA A 1 225 ? 26.483 4.938 -3.508 1.00 88.12 225 ALA A C 1
ATOM 1698 O O . ALA A 1 225 ? 25.707 5.874 -3.685 1.00 88.12 225 ALA A O 1
ATOM 1699 N N . PHE A 1 226 ? 26.402 3.803 -4.215 1.00 89.62 226 PHE A N 1
ATOM 1700 C CA . PHE A 1 226 ? 25.333 3.563 -5.193 1.00 89.62 226 PHE A CA 1
ATOM 1701 C C . PHE A 1 226 ? 23.948 3.709 -4.549 1.00 89.62 226 PHE A C 1
ATOM 1703 O O . PHE A 1 226 ? 23.090 4.438 -5.052 1.00 89.62 226 PHE A O 1
ATOM 1710 N N . LEU A 1 227 ? 23.736 3.046 -3.408 1.00 90.31 227 LEU A N 1
ATOM 1711 C CA . LEU A 1 227 ? 22.466 3.082 -2.691 1.00 90.31 227 LEU A CA 1
ATOM 1712 C C . LEU A 1 227 ? 22.141 4.492 -2.190 1.00 90.31 227 LEU A C 1
ATOM 1714 O O . LEU A 1 227 ? 21.005 4.938 -2.333 1.00 90.31 227 LEU A O 1
ATOM 1718 N N . ALA A 1 228 ? 23.125 5.208 -1.647 1.00 92.44 228 ALA A N 1
ATOM 1719 C CA . ALA A 1 228 ? 22.966 6.576 -1.176 1.00 92.44 228 ALA A CA 1
ATOM 1720 C C . ALA A 1 228 ? 22.592 7.522 -2.323 1.00 92.44 228 ALA A C 1
ATOM 1722 O O . ALA A 1 228 ? 21.660 8.313 -2.176 1.00 92.44 228 ALA A O 1
ATOM 1723 N N . THR A 1 229 ? 23.248 7.411 -3.483 1.00 92.62 229 THR A N 1
ATOM 1724 C CA . THR A 1 229 ? 22.912 8.207 -4.669 1.00 92.62 229 THR A CA 1
ATOM 1725 C C . THR A 1 229 ? 21.512 7.882 -5.182 1.00 92.62 229 THR A C 1
ATOM 1727 O O . THR A 1 229 ? 20.727 8.799 -5.422 1.00 92.62 229 THR A O 1
ATOM 1730 N N . ALA A 1 230 ? 21.160 6.599 -5.301 1.00 93.94 230 ALA A N 1
ATOM 1731 C CA . ALA A 1 230 ? 19.827 6.182 -5.730 1.00 93.9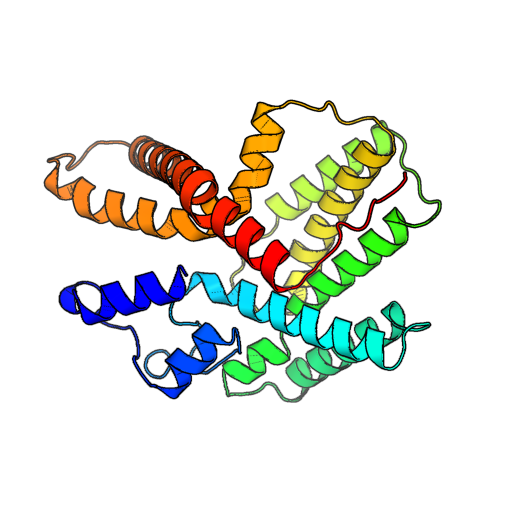4 230 ALA A CA 1
ATOM 1732 C C . ALA A 1 230 ? 18.734 6.652 -4.760 1.00 93.94 230 ALA A C 1
ATOM 1734 O O . ALA A 1 230 ? 17.711 7.173 -5.202 1.00 93.94 230 ALA A O 1
ATOM 1735 N N . ALA A 1 231 ? 18.958 6.537 -3.449 1.00 95.06 231 ALA A N 1
ATOM 1736 C CA . ALA A 1 231 ? 18.032 7.007 -2.424 1.00 95.06 231 ALA A CA 1
ATOM 1737 C C . ALA A 1 231 ? 17.879 8.534 -2.447 1.00 95.06 231 ALA A C 1
ATOM 1739 O O . ALA A 1 231 ? 16.756 9.035 -2.400 1.00 95.06 231 ALA A O 1
ATOM 1740 N N . ALA A 1 232 ? 18.981 9.277 -2.573 1.00 95.56 232 ALA A N 1
ATOM 1741 C CA . ALA A 1 232 ? 18.954 10.733 -2.673 1.00 95.56 232 ALA A CA 1
ATOM 1742 C C . ALA A 1 232 ? 18.192 11.197 -3.923 1.00 95.56 232 ALA A C 1
ATOM 1744 O O . ALA A 1 232 ? 17.328 12.070 -3.826 1.00 95.56 232 ALA A O 1
ATOM 1745 N N . LEU A 1 233 ? 18.454 10.576 -5.079 1.00 95.94 233 LEU A N 1
ATOM 1746 C CA . LEU A 1 233 ? 17.758 10.889 -6.326 1.00 95.94 233 LEU A CA 1
ATOM 1747 C C . LEU A 1 233 ? 16.272 10.516 -6.253 1.00 95.94 233 LEU A C 1
ATOM 1749 O O . LEU A 1 233 ? 15.428 11.296 -6.690 1.00 95.94 233 LEU A O 1
ATOM 1753 N N . ALA A 1 234 ? 15.937 9.363 -5.668 1.00 96.50 234 ALA A N 1
ATOM 1754 C CA . ALA A 1 234 ? 14.557 8.935 -5.466 1.00 96.50 234 ALA A CA 1
ATOM 1755 C C . ALA A 1 234 ? 13.794 9.908 -4.560 1.00 96.50 234 ALA A C 1
ATOM 1757 O O . ALA A 1 234 ? 12.692 10.329 -4.910 1.00 96.50 234 ALA A O 1
ATOM 1758 N N . LEU A 1 235 ? 14.388 10.319 -3.435 1.00 96.06 235 LEU A N 1
ATOM 1759 C CA . LEU A 1 235 ? 13.799 11.302 -2.526 1.00 96.06 235 LEU A CA 1
ATOM 1760 C C . LEU A 1 235 ? 13.605 12.651 -3.220 1.00 96.06 235 LEU A C 1
ATOM 1762 O O . LEU A 1 235 ? 12.489 13.168 -3.234 1.00 96.06 235 LEU A O 1
ATOM 1766 N N . ALA A 1 236 ? 14.644 13.193 -3.857 1.00 96.06 236 ALA A N 1
ATOM 1767 C CA . ALA A 1 236 ? 14.556 14.468 -4.564 1.00 96.06 236 ALA A CA 1
ATOM 1768 C C . ALA A 1 236 ? 13.502 14.430 -5.685 1.00 96.06 236 ALA A C 1
ATOM 1770 O O . ALA A 1 236 ? 12.615 15.286 -5.733 1.00 96.06 236 ALA A O 1
ATOM 1771 N N . GLY A 1 237 ? 13.546 13.404 -6.539 1.00 95.56 237 GLY A N 1
ATOM 1772 C CA . GLY A 1 237 ? 12.585 13.204 -7.622 1.00 95.56 237 GLY A CA 1
ATOM 1773 C C . GLY A 1 237 ? 11.154 13.034 -7.111 1.00 95.56 237 GLY A C 1
ATOM 1774 O O . GLY A 1 237 ? 10.231 13.628 -7.665 1.00 95.56 237 GLY A O 1
ATOM 1775 N N . SER A 1 238 ? 10.964 12.304 -6.008 1.00 95.88 238 SER A N 1
ATOM 1776 C CA . SER A 1 238 ? 9.648 12.130 -5.389 1.00 95.88 238 SER A CA 1
ATOM 1777 C C . SER A 1 238 ? 9.084 13.429 -4.818 1.00 95.88 238 SER A C 1
ATOM 1779 O O . SER A 1 238 ? 7.908 13.706 -5.025 1.00 95.88 238 SER A O 1
ATOM 1781 N N . CYS A 1 239 ? 9.905 14.272 -4.183 1.00 95.81 239 CYS A N 1
ATOM 1782 C CA 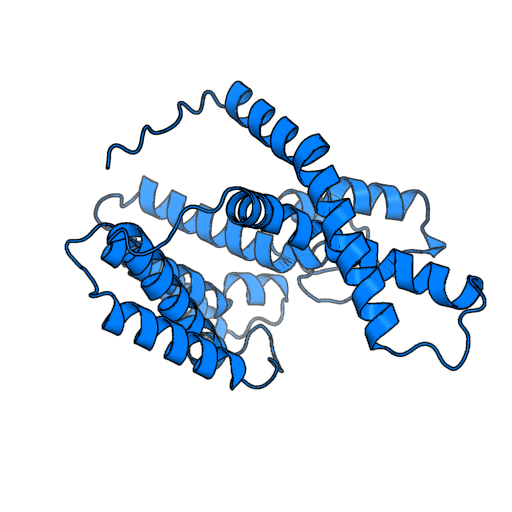. CYS A 1 239 ? 9.487 15.590 -3.702 1.00 95.81 239 CYS A CA 1
ATOM 1783 C C . CYS A 1 239 ? 9.023 16.483 -4.860 1.00 95.81 239 CYS A C 1
ATOM 1785 O O . CYS A 1 239 ? 7.983 17.138 -4.763 1.00 95.81 239 CYS A O 1
ATOM 1787 N N . ILE A 1 240 ? 9.764 16.485 -5.973 1.00 95.88 240 ILE A N 1
ATOM 1788 C CA . ILE A 1 240 ? 9.401 17.228 -7.188 1.00 95.88 240 ILE A CA 1
ATOM 1789 C C . ILE A 1 240 ? 8.080 16.690 -7.749 1.00 95.88 240 ILE A C 1
ATOM 1791 O O . ILE A 1 240 ? 7.130 17.450 -7.941 1.00 95.88 240 ILE A O 1
ATOM 1795 N N . PHE A 1 241 ? 7.975 15.377 -7.952 1.00 95.19 241 PHE A N 1
ATOM 1796 C CA . PHE A 1 241 ? 6.755 14.747 -8.452 1.00 95.19 241 PHE A CA 1
ATOM 1797 C C . PHE A 1 241 ? 5.548 15.044 -7.551 1.00 95.19 241 PHE A C 1
ATOM 1799 O O . PHE A 1 241 ? 4.484 15.433 -8.035 1.00 95.19 241 PHE A O 1
ATOM 1806 N N . HIS A 1 242 ? 5.719 14.940 -6.235 1.00 95.44 242 HIS A N 1
ATOM 1807 C CA . HIS A 1 242 ? 4.675 15.203 -5.255 1.00 95.44 242 HIS A CA 1
ATOM 1808 C C . HIS A 1 242 ? 4.159 16.648 -5.340 1.00 95.44 242 HIS A C 1
ATOM 1810 O O . HIS A 1 242 ? 2.951 16.896 -5.368 1.00 95.44 242 HIS A O 1
ATOM 1816 N N . LEU A 1 243 ? 5.066 17.625 -5.415 1.00 94.62 243 LEU A N 1
ATOM 1817 C CA . LEU A 1 243 ? 4.711 19.045 -5.426 1.00 94.62 243 LEU A CA 1
ATOM 1818 C C . LEU A 1 243 ? 4.105 19.509 -6.754 1.00 94.62 243 LEU A C 1
ATOM 1820 O O . LEU A 1 243 ? 3.159 20.303 -6.738 1.00 94.62 243 LEU A O 1
ATOM 1824 N N . PHE A 1 244 ? 4.632 19.023 -7.879 1.00 95.62 244 PHE A N 1
ATOM 1825 C CA . PHE A 1 244 ? 4.315 19.549 -9.210 1.00 95.62 244 PHE A CA 1
ATOM 1826 C C . PHE A 1 244 ? 3.371 18.669 -10.030 1.00 95.62 244 PHE A C 1
ATOM 1828 O O . PHE A 1 244 ? 2.738 19.174 -10.953 1.00 95.62 244 PHE A O 1
ATOM 1835 N N . VAL A 1 245 ? 3.226 17.388 -9.695 1.00 93.88 245 VAL A N 1
ATOM 1836 C CA . VAL A 1 245 ? 2.363 16.455 -10.435 1.00 93.88 245 VAL A CA 1
ATOM 1837 C C . VAL A 1 245 ? 1.235 15.956 -9.544 1.00 93.88 245 VAL A C 1
ATOM 1839 O O . VAL A 1 245 ? 0.063 16.198 -9.833 1.00 93.88 245 VAL A O 1
ATOM 1842 N N . GLU A 1 246 ? 1.573 15.328 -8.420 1.00 92.44 246 GLU A N 1
ATOM 1843 C CA . GLU A 1 246 ? 0.597 14.672 -7.550 1.00 92.44 246 GL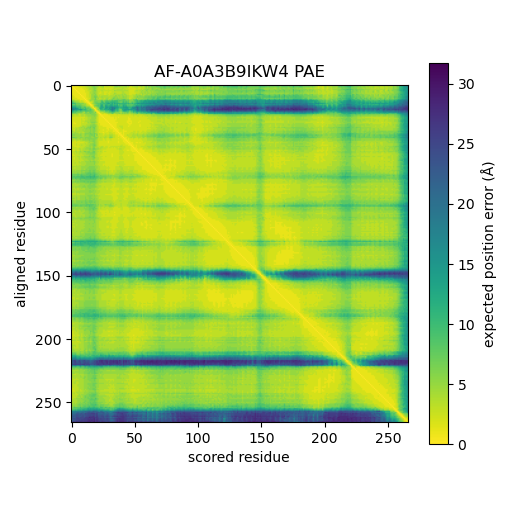U A CA 1
ATOM 1844 C C . GLU A 1 246 ? -0.358 15.675 -6.886 1.00 92.44 246 GLU A C 1
ATOM 1846 O O . GLU A 1 246 ? -1.572 15.599 -7.088 1.00 92.44 246 GLU A O 1
ATOM 1851 N N . LYS A 1 247 ? 0.158 16.663 -6.136 1.00 91.75 247 LYS A N 1
ATOM 1852 C CA . LYS A 1 247 ? -0.685 17.662 -5.454 1.00 91.75 247 LYS A CA 1
ATOM 1853 C C . LYS A 1 247 ? -1.600 18.413 -6.424 1.00 91.75 247 LYS A C 1
ATOM 1855 O O . LYS A 1 247 ? -2.785 18.557 -6.107 1.00 91.75 247 LYS A O 1
ATOM 1860 N N . PRO A 1 248 ? -1.121 18.923 -7.576 1.00 92.38 248 PRO A N 1
ATOM 1861 C CA . PRO A 1 248 ? -1.994 19.554 -8.558 1.00 92.38 248 PRO A CA 1
ATOM 1862 C C . PRO A 1 248 ? -3.067 18.606 -9.095 1.00 92.38 248 PRO A C 1
ATOM 1864 O O . PRO A 1 248 ? -4.231 19.004 -9.122 1.00 92.38 248 PRO A O 1
ATOM 1867 N N . ALA A 1 249 ? -2.714 17.363 -9.436 1.00 90.56 249 ALA A N 1
ATOM 1868 C CA . ALA A 1 249 ? -3.667 16.375 -9.938 1.00 90.56 249 ALA A CA 1
ATOM 1869 C C . ALA A 1 249 ? -4.761 16.056 -8.908 1.00 90.56 249 ALA A C 1
ATOM 1871 O O . ALA A 1 249 ? -5.947 16.094 -9.235 1.00 90.56 249 ALA A O 1
ATOM 1872 N N . VAL A 1 250 ? -4.394 15.841 -7.641 1.00 89.12 250 VAL A N 1
ATOM 1873 C CA . VAL A 1 250 ? -5.356 15.599 -6.552 1.00 89.12 250 VAL A CA 1
ATOM 1874 C C . VAL A 1 250 ? -6.261 16.813 -6.334 1.00 89.12 250 VAL A C 1
ATOM 1876 O O . VAL A 1 250 ? -7.472 16.662 -6.161 1.00 89.12 250 VAL A O 1
ATOM 1879 N N . ARG A 1 251 ? -5.712 18.035 -6.364 1.00 89.94 251 ARG A N 1
ATOM 1880 C CA . ARG A 1 251 ? -6.518 19.265 -6.254 1.00 89.94 251 ARG A CA 1
ATOM 1881 C C . ARG A 1 251 ? -7.499 19.408 -7.413 1.00 89.94 251 ARG A C 1
ATOM 1883 O O . ARG A 1 251 ? -8.638 19.805 -7.181 1.00 89.94 251 ARG A O 1
ATOM 1890 N N . LEU A 1 252 ? -7.066 19.091 -8.630 1.00 91.06 252 LEU A N 1
ATOM 1891 C CA . LEU A 1 252 ? -7.901 19.143 -9.823 1.00 91.06 252 LEU A CA 1
ATOM 1892 C C . LEU A 1 252 ? -9.040 18.120 -9.743 1.00 91.06 252 LEU A C 1
ATOM 1894 O O . LEU A 1 252 ? -10.200 18.491 -9.902 1.00 91.06 252 LEU A O 1
ATOM 1898 N N . ALA A 1 253 ? -8.733 16.869 -9.391 1.00 88.69 253 ALA A N 1
ATOM 1899 C CA . ALA A 1 253 ? -9.730 15.815 -9.215 1.00 88.69 253 ALA A CA 1
ATOM 1900 C C . ALA A 1 253 ? -10.783 16.186 -8.156 1.00 88.69 253 ALA A C 1
ATOM 1902 O O . ALA A 1 253 ? -11.981 16.060 -8.397 1.00 88.69 253 ALA A O 1
ATOM 1903 N N . ARG A 1 254 ? -10.361 16.732 -7.006 1.00 87.00 254 ARG A N 1
ATOM 1904 C CA . ARG A 1 254 ? -11.291 17.187 -5.955 1.00 87.00 254 ARG A CA 1
ATOM 1905 C C . ARG A 1 254 ? -12.239 18.289 -6.426 1.00 87.00 254 ARG A C 1
ATOM 1907 O O . ARG A 1 254 ? -13.387 18.308 -5.992 1.00 87.00 254 ARG A O 1
ATOM 1914 N N . ARG A 1 255 ? -11.771 19.195 -7.294 1.00 87.62 255 ARG A N 1
ATOM 1915 C CA . ARG A 1 255 ? -12.614 20.245 -7.889 1.00 87.62 255 ARG A CA 1
ATOM 1916 C C . ARG A 1 255 ? -13.656 19.660 -8.838 1.00 87.62 255 ARG A C 1
ATOM 1918 O O . ARG A 1 255 ? -14.808 20.063 -8.758 1.00 87.62 255 ARG A O 1
ATOM 1925 N N . PHE A 1 256 ? -13.266 18.713 -9.691 1.00 87.44 256 PHE A N 1
ATOM 1926 C CA . PHE A 1 256 ? -14.179 18.102 -10.660 1.00 87.44 256 PHE A CA 1
ATOM 1927 C C . PHE A 1 256 ? -15.253 17.224 -10.014 1.00 87.44 256 PHE A C 1
ATOM 1929 O O . PHE A 1 256 ? -16.403 17.277 -10.428 1.00 87.44 256 PHE A O 1
ATOM 1936 N N . PHE A 1 257 ? -14.906 16.451 -8.984 1.00 80.19 257 PHE A N 1
ATOM 1937 C CA . PHE A 1 257 ? -15.847 15.528 -8.343 1.00 80.19 257 PHE A CA 1
ATOM 1938 C C . PHE A 1 257 ? -16.636 16.143 -7.171 1.00 80.19 257 PHE A C 1
ATOM 1940 O O . PHE A 1 257 ? -17.268 15.402 -6.424 1.00 80.19 257 PHE A O 1
ATOM 1947 N N . CYS A 1 258 ? -16.599 17.475 -6.982 1.00 65.81 258 CYS A N 1
ATOM 1948 C CA . CYS A 1 258 ? -17.287 18.198 -5.895 1.00 65.81 258 CYS A CA 1
ATOM 1949 C C . CYS A 1 258 ? -17.158 17.528 -4.513 1.00 65.81 258 CYS A C 1
ATOM 1951 O O . CYS A 1 258 ? -18.068 17.588 -3.686 1.00 65.81 258 CYS A O 1
ATOM 1953 N N . LEU A 1 259 ? -16.016 16.891 -4.244 1.00 61.50 259 LEU A N 1
ATOM 1954 C CA . LEU A 1 259 ? -15.775 16.226 -2.972 1.00 61.50 259 LEU A CA 1
ATOM 1955 C C . LEU A 1 259 ? -15.543 17.310 -1.919 1.00 61.50 259 LEU A C 1
ATOM 1957 O O . LEU A 1 259 ? -14.432 17.830 -1.771 1.00 61.50 259 LEU A O 1
ATOM 1961 N N . THR A 1 260 ? -16.598 17.690 -1.195 1.00 54.47 260 THR A N 1
ATOM 1962 C CA . THR A 1 260 ? -16.460 18.509 0.006 1.00 54.47 260 THR A CA 1
ATOM 1963 C C . THR A 1 260 ? -15.548 17.761 0.975 1.00 54.47 260 THR A C 1
ATOM 1965 O O . THR A 1 260 ? -15.750 16.569 1.216 1.00 54.47 260 THR A O 1
ATOM 1968 N N . PRO A 1 261 ? -14.514 18.411 1.536 1.00 50.88 261 PRO A N 1
ATOM 1969 C CA . PRO A 1 261 ? -13.700 17.761 2.544 1.00 50.88 261 PRO A CA 1
ATOM 1970 C C . PRO A 1 261 ? -14.617 17.389 3.709 1.00 50.88 261 PRO A C 1
ATOM 1972 O O . PRO A 1 261 ? -15.184 18.274 4.355 1.00 50.88 261 PRO A O 1
ATOM 1975 N N . LEU A 1 262 ? -14.766 16.085 3.965 1.00 47.25 262 LEU A N 1
ATOM 1976 C CA . LEU A 1 262 ? -15.320 15.565 5.210 1.00 47.25 262 LEU A CA 1
ATOM 1977 C C . LEU A 1 262 ? -14.508 16.204 6.336 1.00 47.25 262 LEU A C 1
ATOM 1979 O O . LEU A 1 262 ? -13.365 15.824 6.594 1.00 47.25 262 LEU A O 1
ATOM 1983 N N . ARG A 1 263 ? -15.068 17.245 6.959 1.00 35.59 263 ARG A N 1
ATOM 1984 C CA . ARG A 1 263 ? -14.494 17.852 8.154 1.00 35.59 263 ARG A CA 1
ATOM 1985 C C . ARG A 1 263 ? -14.606 16.810 9.253 1.00 35.59 263 ARG A C 1
ATOM 1987 O O . ARG A 1 263 ? -15.629 16.722 9.924 1.00 35.59 263 ARG A O 1
ATOM 1994 N N . TRP A 1 264 ? -13.557 16.011 9.399 1.00 36.03 264 TRP A N 1
ATOM 1995 C CA . TRP A 1 264 ? -13.364 15.145 10.546 1.00 36.03 264 TRP A CA 1
ATOM 1996 C C . TRP A 1 264 ? -13.271 16.058 11.770 1.00 36.03 264 TRP A C 1
ATOM 1998 O O . TRP A 1 264 ? -12.288 16.781 11.946 1.00 36.03 264 TRP A O 1
ATOM 2008 N N . ARG A 1 265 ? -14.358 16.128 12.541 1.00 29.55 265 ARG A N 1
ATOM 2009 C CA . ARG A 1 265 ? -14.352 16.778 13.849 1.00 29.55 265 ARG A CA 1
ATOM 2010 C C . ARG A 1 265 ? -13.849 15.721 14.838 1.00 29.55 265 ARG A C 1
ATOM 2012 O O . ARG A 1 265 ? -14.481 14.666 14.890 1.00 29.55 265 ARG A O 1
ATOM 2019 N N . PRO A 1 266 ? -12.698 15.941 15.496 1.00 45.03 266 PRO A N 1
ATOM 2020 C CA . PRO A 1 266 ? -12.205 15.027 16.521 1.00 45.03 266 PRO A CA 1
ATOM 2021 C C . PRO A 1 266 ? -13.180 14.913 17.696 1.00 45.03 266 PRO A C 1
ATOM 2023 O O . PRO A 1 266 ? -13.960 15.872 17.911 1.00 45.03 266 PRO A O 1
#

Organism: NCBI:txid171437

Nearest PDB structures (foldseek):
  7wag-assembly1_A  TM=2.759E-01  e=1.249E+00  Escherichia coli K-12

pLDDT: mean 88.56, std 12.31, range [29.55, 98.5]

Sequence (266 aa):
MVTAAVLALAVLAPSIFHTMGLDAAHVAASFAFLPWTHPETGTALPLFQLGWSLNLELEFYLLFALVLAVLPSRRVGATVTVVAGLVAAGLIFRPDVAAFRVWTSPILVDFVLGMVVAVAFLGRMRLSRPAGLILLAVGSAALFMTPAPQATYDLWRWLTAGVPAAVILLAAVMLEKGGHVRRIGWLRFLGDTSYALYLCHYFAIGAVRAIWPVAGVDGRVDGIAFLATAAALALAGSCIFHLFVEKPAVRLARRFFCLTPLRWRP

Foldseek 3Di:
DLLVVLVVCCVVPVVVVVQQQPDPVLSVCLVVLAQAQRPRPLARAGSLRLSLVVSLVVLLVVLLVVLCVPPVPCSLVSSVVVLVVLLVCCVVVVDPRNRSCSSSALCNVLVSLVVVLVCCLVDPDADDPVRLVVLLVVLVVQQVPQPDDPDPRDNCCCVSHSVSVSSNVSSVSRCVVVVNDDDDPVVVLLVLLVVLLSSQLVVLLVVLVVCCVVVVVPDDDDVVVSVVSSVVSSSVSSSCCSVPPVVVVVVVVCVVVVPDPPPPDD

Solvent-accessible surface area (backbone atoms only — not comparable to full-atom values): 14473 Å² total; per-residue (Å²): 106,68,54,54,51,50,50,50,46,39,73,76,40,44,91,80,44,84,82,62,49,91,42,71,67,46,52,53,27,41,76,69,37,43,64,35,51,27,78,74,80,57,38,38,49,32,80,42,56,81,45,43,62,53,19,53,51,48,50,50,49,50,52,44,50,52,33,38,73,77,36,61,92,44,27,68,64,51,41,50,50,52,50,50,51,33,27,49,47,30,71,75,67,55,57,88,51,35,22,53,43,59,75,16,26,39,62,57,51,38,57,47,44,48,50,52,41,48,51,44,65,75,45,88,66,80,50,56,68,68,58,21,52,49,39,30,51,51,15,49,50,47,40,68,68,39,72,82,75,89,54,91,65,42,73,64,43,38,64,47,45,31,46,19,49,38,38,30,50,41,19,52,55,35,30,46,75,65,66,72,57,82,92,48,70,69,62,50,51,51,57,73,24,45,64,34,29,69,72,36,31,64,59,29,43,50,51,45,64,67,45,44,64,77,71,67,61,67,91,78,75,52,71,63,57,57,50,50,51,27,51,52,45,13,52,53,50,6,50,50,42,27,65,71,46,49,50,53,49,53,53,51,51,40,63,74,67,67,59,70,79,80,78,80,75,131

Secondary structure (DSSP, 8-state):
-HHHHHHHHHHH-TTT-TT----HHHHHHHHHT-----TTT-S---SSTTHHHHHHHHHHHHHHHHHHHH-GGGHHHHHHHHHHHHHHHHHHH--SSHHHHHHT-TTHHHHHHHHHHHHHHHTT----HHHHHHHHHHHHHHHHTSPP-S-TT-TTHIIIIIHHHHHHHHHHHHHHHTT-S---HHHHHHHHHHHHHHHHHHHHHHHHHHHTTTTT--S---HHHHHHHHHHHHHHHHHHHIIIIIHHHHHHHHHHTT--------

Radius of gyration: 20.96 Å; Cα contacts (8 Å, |Δi|>4): 255; chains: 1; bounding box: 61×45×55 Å

InterPro domains:
  IPR002656 Acyltransferase 3 domain [PF01757] (30-242)
  IPR050879 Acyltransferase 3 [PTHR23028] (44-256)